Protein AF-A0A1V6HNT8-F1 (afdb_monomer_lite)

Sequence (223 aa):
MFSLYFHKLTINSLIIPPIKHLVDDLTGLIESGLIFAAFFVILQQIELTMKIHKLFLLTVFLAGFSHFSVAQIGFDANTSAEGSITLGSNLRMEKISDLNFGDIVSQSTGGSVRLNPSDGSVSSVSGNFHLMGSSSAAIFEILGIVGQSFLIAPGSYPTQITLTNDQGNTMTVNSFQIIPLSGSLNNIGSALIRIGGTLNIGANQPAGNYINTTDLTIIVSFQ

Radius of gyration: 37.37 Å; chains: 1; bounding box: 63×49×116 Å

pLDDT: mean 76.25, std 23.83, range [24.55, 98.75]

Foldseek 3Di:
DDDDDDDPPPPPDPDDVVCVVVVVVLVVCVVVVVVVVSVVVVVVVVVVVVVVVVVVVVPPPPDDDDDDDDDDPDDDDPDQDDDDDDPVDQWDKDWDDDQFQADKDAAQAWAKWKQDQVPQDIDGPDDDIDGDGGGHWTKMKIGHDAFWKKAFDPVQWDQKDWWAFPVGFIKMWHPKDKPPRIDTQHPRRIDMITIMTMITAHRVHDDGDTDDRPRGGGDMDID

Structure (mmCIF, N/CA/C/O backbone):
data_AF-A0A1V6HNT8-F1
#
_entry.id   AF-A0A1V6HNT8-F1
#
loop_
_atom_site.group_PDB
_atom_site.id
_atom_site.type_symbol
_atom_site.label_atom_id
_atom_site.label_alt_id
_atom_site.label_comp_id
_atom_site.label_asym_id
_atom_site.label_entity_id
_atom_site.label_seq_id
_atom_site.pdbx_PDB_ins_code
_atom_site.Cartn_x
_atom_site.Cartn_y
_atom_site.Cartn_z
_atom_site.occupancy
_atom_site.B_iso_or_equiv
_atom_site.auth_seq_id
_atom_site.auth_comp_id
_atom_site.auth_asym_id
_atom_site.auth_atom_id
_atom_site.pdbx_PDB_model_num
ATOM 1 N N . MET A 1 1 ? -44.016 21.216 -91.823 1.00 39.59 1 MET A N 1
ATOM 2 C CA . MET A 1 1 ? -43.204 22.449 -91.815 1.00 39.59 1 MET A CA 1
ATOM 3 C C . MET A 1 1 ? -43.504 23.181 -90.515 1.00 39.59 1 MET A C 1
ATOM 5 O O . MET A 1 1 ? -44.497 23.882 -90.443 1.00 39.59 1 MET A O 1
ATOM 9 N N . PHE A 1 2 ? -42.723 22.928 -89.465 1.00 24.55 2 PHE A N 1
ATOM 10 C CA . PHE A 1 2 ? -42.780 23.689 -88.214 1.00 24.55 2 PHE A CA 1
ATOM 11 C C . PHE A 1 2 ? -41.341 24.046 -87.854 1.00 24.55 2 PHE A C 1
ATOM 13 O O . PHE A 1 2 ? -40.529 23.167 -87.584 1.00 24.55 2 PHE A O 1
ATOM 20 N N . SER A 1 3 ? -41.026 25.334 -87.981 1.00 29.81 3 SER A N 1
ATOM 21 C CA . SER A 1 3 ? -39.741 25.916 -87.605 1.00 29.81 3 SER A CA 1
ATOM 22 C C . SER A 1 3 ? -39.714 26.086 -86.087 1.00 29.81 3 SER A C 1
ATOM 24 O O . SER A 1 3 ? -40.637 26.672 -85.519 1.00 29.81 3 SER A O 1
ATOM 26 N N . LEU A 1 4 ? -38.685 25.541 -85.437 1.00 29.22 4 LEU A N 1
ATOM 27 C CA . LEU A 1 4 ? -38.454 25.663 -84.001 1.00 29.22 4 LEU A CA 1
ATOM 28 C C . LEU A 1 4 ? -37.822 27.038 -83.721 1.00 29.22 4 LEU A C 1
ATOM 30 O O . LEU A 1 4 ? -36.688 27.290 -84.122 1.00 29.22 4 LEU A O 1
ATOM 34 N N . TYR A 1 5 ? -38.534 27.931 -83.032 1.00 28.70 5 TYR A N 1
ATOM 35 C CA . TYR A 1 5 ? -37.930 29.139 -82.460 1.00 28.70 5 TYR A CA 1
ATOM 36 C C . TYR A 1 5 ? -37.321 28.784 -81.097 1.00 28.70 5 TYR A C 1
ATOM 38 O O . TYR A 1 5 ? -38.045 28.598 -80.121 1.00 28.70 5 TYR A O 1
ATOM 46 N N . PHE A 1 6 ? -35.991 28.697 -81.014 1.00 35.41 6 PHE A N 1
ATOM 47 C CA . PHE A 1 6 ? -35.292 28.637 -79.731 1.00 35.41 6 PHE A CA 1
ATOM 48 C C . PHE A 1 6 ? -35.230 30.043 -79.125 1.00 35.41 6 PHE A C 1
ATOM 50 O O . PHE A 1 6 ? -34.594 30.944 -79.672 1.00 35.41 6 PHE A O 1
ATOM 57 N N . HIS A 1 7 ? -35.882 30.238 -77.979 1.00 31.97 7 HIS A N 1
ATOM 58 C CA . HIS A 1 7 ? -35.575 31.373 -77.115 1.00 31.97 7 HIS A CA 1
ATOM 59 C C . HIS A 1 7 ? -34.179 31.150 -76.522 1.00 31.97 7 HIS A C 1
ATOM 61 O O . HIS A 1 7 ? -33.900 30.099 -75.945 1.00 31.97 7 HIS A O 1
ATOM 67 N N . LYS A 1 8 ? -33.296 32.135 -76.699 1.00 38.81 8 LYS A N 1
ATOM 68 C CA . LYS A 1 8 ? -31.927 32.154 -76.176 1.00 38.81 8 LYS A CA 1
ATOM 69 C C . LYS A 1 8 ? -31.976 32.003 -74.650 1.00 38.81 8 LYS A C 1
ATOM 71 O O . LYS A 1 8 ? -32.412 32.919 -73.955 1.00 38.81 8 LYS A O 1
ATOM 76 N N . LE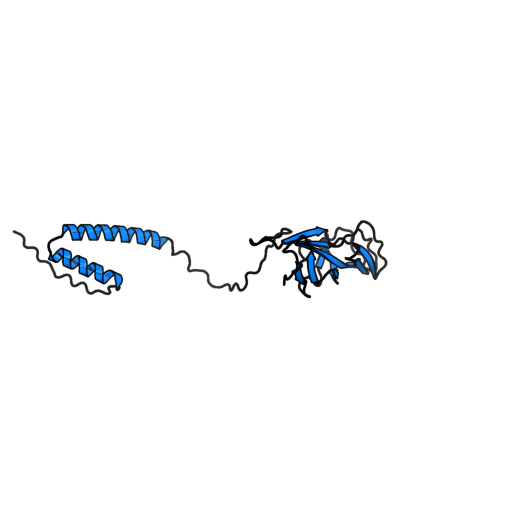U A 1 9 ? -31.578 30.838 -74.136 1.00 36.12 9 LEU A N 1
ATOM 77 C CA . LEU A 1 9 ? -31.510 30.576 -72.699 1.00 36.12 9 LEU A CA 1
ATOM 78 C C . LEU A 1 9 ? -30.278 31.306 -72.142 1.00 36.12 9 LEU A C 1
ATOM 80 O O . LEU A 1 9 ? -29.158 30.807 -72.207 1.00 36.12 9 LEU A O 1
ATOM 84 N N . THR A 1 10 ? -30.466 32.529 -71.647 1.00 34.81 10 THR A N 1
ATOM 85 C CA . THR A 1 10 ? -29.402 33.277 -70.965 1.00 34.81 10 THR A CA 1
ATOM 86 C C . THR A 1 10 ? -29.225 32.696 -69.562 1.00 34.81 10 THR A C 1
ATOM 88 O O . THR A 1 10 ? -29.946 33.059 -68.634 1.00 34.81 10 THR A O 1
ATOM 91 N N . ILE A 1 11 ? -28.286 31.759 -69.405 1.00 45.59 11 ILE A N 1
ATOM 92 C CA . ILE A 1 11 ? -27.900 31.213 -68.099 1.00 45.59 11 ILE A CA 1
ATOM 93 C C . ILE A 1 11 ? -27.016 32.256 -67.404 1.00 45.59 11 ILE A C 1
ATOM 95 O O . ILE A 1 11 ? -25.803 32.285 -67.588 1.00 45.59 11 ILE A O 1
ATOM 99 N N . ASN A 1 12 ? -27.627 33.141 -66.614 1.00 36.91 12 ASN A N 1
ATOM 100 C CA . ASN A 1 12 ? -26.884 34.018 -65.710 1.00 36.91 12 ASN A CA 1
ATOM 101 C C . ASN A 1 12 ? -26.398 33.191 -64.517 1.00 36.91 12 ASN A C 1
ATOM 103 O O . ASN A 1 12 ? -27.157 32.841 -63.616 1.00 36.91 12 ASN A O 1
ATOM 107 N N . SER A 1 13 ? -25.121 32.832 -64.557 1.00 46.31 13 SER A N 1
ATOM 108 C CA . SER A 1 13 ? -24.494 31.896 -63.641 1.00 46.31 13 SER A CA 1
ATOM 109 C C . SER A 1 13 ? -23.925 32.553 -62.384 1.00 46.31 13 SER A C 1
ATOM 111 O O . SER A 1 13 ? -22.927 33.268 -62.466 1.00 46.31 13 SER A O 1
ATOM 113 N N . LEU A 1 14 ? -24.430 32.161 -61.212 1.00 44.69 14 LEU A N 1
ATOM 114 C CA . LEU A 1 14 ? -23.570 31.952 -60.045 1.00 44.69 14 LEU A CA 1
ATOM 115 C C . LEU A 1 14 ? -23.015 30.519 -60.143 1.00 44.69 14 LEU A C 1
ATOM 117 O O . LEU A 1 14 ? -23.477 29.609 -59.461 1.00 44.69 14 LEU A O 1
ATOM 121 N N . ILE A 1 15 ? -22.097 30.288 -61.088 1.00 52.22 15 ILE A N 1
ATOM 122 C CA . ILE A 1 15 ? -21.448 28.983 -61.261 1.00 52.22 15 ILE A CA 1
ATOM 123 C C . ILE A 1 15 ? -20.201 28.947 -60.380 1.00 52.22 15 ILE A C 1
ATOM 125 O O . ILE A 1 15 ? -19.292 29.765 -60.514 1.00 52.22 15 ILE A O 1
ATOM 129 N N . ILE A 1 16 ? -20.167 27.962 -59.488 1.00 48.41 16 ILE A N 1
ATOM 130 C CA . ILE A 1 16 ? -19.003 27.617 -58.673 1.00 48.41 16 ILE A CA 1
ATOM 131 C C . ILE A 1 16 ? -17.918 27.085 -59.637 1.00 48.41 16 ILE A C 1
ATOM 133 O O . ILE A 1 16 ? -18.246 26.261 -60.498 1.00 48.41 16 ILE A O 1
ATOM 137 N N . PRO A 1 17 ? -16.641 27.503 -59.516 1.00 47.69 17 PRO A N 1
ATOM 138 C CA . PRO A 1 17 ? -15.565 27.216 -60.474 1.00 47.69 17 PRO A CA 1
ATOM 139 C C . PRO A 1 17 ? -15.483 25.792 -61.064 1.00 47.69 17 PRO A C 1
ATOM 141 O O . PRO A 1 17 ? -15.266 25.695 -62.273 1.00 47.69 17 PRO A O 1
ATOM 144 N N . PRO A 1 18 ? -15.696 24.687 -60.314 1.00 52.12 18 PRO A N 1
ATOM 145 C CA . PRO A 1 18 ? -15.575 23.345 -60.889 1.00 52.12 18 PRO A CA 1
ATOM 146 C C . PRO A 1 18 ? -16.656 22.989 -61.925 1.00 52.12 18 PRO A C 1
ATOM 148 O O . PRO A 1 18 ? -16.433 22.091 -62.727 1.00 52.12 18 PRO A O 1
ATOM 151 N N . ILE A 1 19 ? -17.806 23.676 -61.955 1.00 53.97 19 ILE A N 1
ATOM 152 C CA . ILE A 1 19 ? -18.920 23.346 -62.871 1.00 53.97 19 ILE A CA 1
ATOM 153 C C . ILE A 1 19 ? -18.836 24.150 -64.181 1.00 53.97 19 ILE A C 1
ATOM 155 O O . ILE A 1 19 ? -19.428 23.770 -65.189 1.00 53.97 19 ILE A O 1
ATOM 159 N N . LYS A 1 20 ? -18.047 25.231 -64.209 1.00 59.09 20 LYS A N 1
ATOM 160 C CA . LYS A 1 20 ? -17.943 26.119 -65.374 1.00 59.09 20 LYS A CA 1
ATOM 161 C C . LYS A 1 20 ? -17.364 25.409 -66.600 1.00 59.09 20 LYS A C 1
ATOM 163 O O . LYS A 1 20 ? -17.936 25.493 -67.679 1.00 59.09 20 LYS A O 1
ATOM 168 N N . HIS A 1 21 ? -16.283 24.655 -66.409 1.00 60.44 21 HIS A N 1
ATOM 169 C CA . HIS A 1 21 ? -15.615 23.933 -67.497 1.00 60.44 21 HIS A CA 1
ATOM 170 C C . HIS A 1 21 ? -16.515 22.877 -68.153 1.00 60.44 21 HIS A C 1
ATOM 172 O O . HIS A 1 21 ? -16.419 22.643 -69.351 1.00 60.44 21 HIS A O 1
ATOM 178 N N . LEU A 1 22 ? -17.436 22.290 -67.386 1.00 57.09 22 LEU A N 1
ATOM 179 C CA . LEU A 1 22 ? -18.340 21.252 -67.872 1.00 57.09 22 LEU A CA 1
ATOM 180 C C . LEU A 1 22 ? -19.471 21.814 -68.754 1.00 57.09 22 LEU A C 1
ATOM 182 O O . LEU A 1 22 ? -19.903 21.167 -69.703 1.00 57.09 22 LEU A O 1
ATOM 186 N N . VAL A 1 23 ? -19.956 23.021 -68.442 1.00 59.88 23 VAL A N 1
ATOM 187 C CA . VAL A 1 23 ? -20.972 23.733 -69.242 1.00 59.88 23 VAL A CA 1
ATOM 188 C C . VAL A 1 23 ? -20.371 24.243 -70.556 1.00 59.88 23 VAL A C 1
ATOM 190 O O . VAL A 1 23 ? -21.025 24.191 -71.602 1.00 59.88 23 VAL A O 1
ATOM 193 N N . ASP A 1 24 ? -19.113 24.681 -70.507 1.00 60.91 24 ASP A N 1
ATOM 194 C CA . ASP A 1 24 ? -18.369 25.143 -71.679 1.00 60.91 24 ASP A CA 1
ATOM 195 C C . ASP A 1 24 ? -18.137 23.975 -72.680 1.00 60.91 24 ASP A C 1
ATOM 197 O O . ASP A 1 24 ? -18.356 24.142 -73.879 1.00 60.91 24 ASP A O 1
ATOM 201 N N . ASP A 1 25 ? -17.841 22.754 -72.207 1.00 61.66 25 ASP A N 1
ATOM 202 C CA . ASP A 1 25 ? -17.725 21.555 -73.068 1.00 61.66 25 ASP A CA 1
ATOM 203 C C . ASP A 1 25 ? -19.072 21.105 -73.669 1.00 61.66 25 ASP A C 1
ATOM 205 O O . ASP A 1 25 ? -19.152 20.679 -74.826 1.00 61.66 25 ASP A O 1
ATOM 209 N N . LEU A 1 26 ? -20.162 21.215 -72.902 1.00 57.44 26 LEU A N 1
ATOM 210 C CA . LEU A 1 26 ? -21.492 20.788 -73.344 1.00 57.44 26 LEU A CA 1
ATOM 211 C C . LEU A 1 26 ? -22.065 21.704 -74.435 1.00 57.44 26 LEU A C 1
ATOM 213 O O . LEU A 1 26 ? -22.728 21.232 -75.359 1.00 57.44 26 LEU A O 1
ATOM 217 N N . THR A 1 27 ? -21.794 23.010 -74.349 1.00 59.38 27 THR A N 1
ATOM 218 C CA . THR A 1 27 ? -22.212 23.981 -75.372 1.00 59.38 27 THR A CA 1
ATOM 219 C C . THR A 1 27 ? -21.470 23.760 -76.694 1.00 59.38 27 THR A C 1
ATOM 221 O O . THR A 1 27 ? -22.112 23.757 -77.746 1.00 59.38 27 THR A O 1
ATOM 224 N N . GLY A 1 28 ? -20.172 23.433 -76.662 1.00 59.25 28 GLY A N 1
ATOM 225 C CA . GLY A 1 28 ? -19.400 23.079 -77.864 1.00 59.25 28 GLY A CA 1
ATOM 226 C C . GLY A 1 28 ? -19.880 21.803 -78.580 1.00 59.25 28 GLY A C 1
ATOM 227 O O . GLY A 1 28 ? -19.891 21.728 -79.813 1.00 59.25 28 GLY A O 1
ATOM 228 N N . LEU A 1 29 ? -20.341 20.798 -77.830 1.00 56.38 29 LEU A N 1
ATOM 229 C CA . LEU A 1 29 ? -20.883 19.550 -78.392 1.00 56.38 29 LEU A CA 1
ATOM 230 C C . LEU A 1 29 ? -22.272 19.721 -79.040 1.00 56.38 29 LEU A C 1
ATOM 232 O O . LEU A 1 29 ? -22.616 18.985 -79.967 1.00 56.38 29 LEU A O 1
ATOM 236 N N . ILE A 1 30 ? -23.064 20.700 -78.591 1.00 57.47 30 ILE A N 1
ATOM 237 C CA . ILE A 1 30 ? -24.376 21.023 -79.178 1.00 57.47 30 ILE A CA 1
ATOM 238 C C . ILE A 1 30 ? -24.207 21.832 -80.472 1.00 57.47 30 ILE A C 1
ATOM 240 O O . ILE A 1 30 ? -24.861 21.526 -81.470 1.00 57.47 30 ILE A O 1
ATOM 244 N N . GLU A 1 31 ? -23.292 22.806 -80.485 1.00 57.25 31 GLU A N 1
ATOM 245 C CA . GLU A 1 31 ? -22.965 23.626 -81.667 1.00 57.25 31 GLU A CA 1
ATOM 246 C C . GLU A 1 31 ? -22.417 22.780 -82.836 1.00 57.25 31 GLU A C 1
ATOM 248 O O . GLU A 1 31 ? -22.633 23.106 -84.001 1.00 57.25 31 GLU A O 1
ATOM 253 N N . SER A 1 32 ? -21.765 21.647 -82.543 1.00 54.81 32 SER A N 1
ATOM 254 C CA . SER A 1 32 ? -21.221 20.712 -83.543 1.00 54.81 32 SER A CA 1
ATOM 255 C C . SER A 1 32 ? -22.215 19.648 -84.043 1.00 54.81 32 SER A C 1
ATOM 257 O O . SER A 1 32 ? -21.844 18.779 -84.831 1.00 54.81 32 SER A O 1
ATOM 259 N N . GLY A 1 33 ? -23.485 19.695 -83.616 1.00 57.38 33 GLY A N 1
ATOM 260 C CA . GLY A 1 33 ? -24.533 18.760 -84.051 1.00 57.38 33 GLY A CA 1
ATOM 261 C C . GLY A 1 33 ? -24.430 17.347 -83.455 1.00 57.38 33 GLY A C 1
ATOM 262 O O . GLY A 1 33 ? -25.222 16.469 -83.803 1.00 57.38 33 GLY A O 1
ATOM 263 N N . LEU A 1 34 ? -23.503 17.113 -82.521 1.00 58.91 34 LEU A N 1
ATOM 264 C CA . LEU A 1 34 ? -23.260 15.823 -81.863 1.00 58.91 34 LEU A CA 1
ATOM 265 C C . LEU A 1 34 ? -24.185 15.623 -80.648 1.00 58.91 34 LEU A C 1
ATOM 267 O O . LEU A 1 34 ? -23.751 15.312 -79.537 1.00 58.91 34 LEU A O 1
ATOM 271 N N . ILE A 1 35 ? -25.496 15.763 -80.870 1.00 60.78 35 ILE A N 1
ATOM 272 C CA . ILE A 1 35 ? -26.535 15.746 -79.821 1.00 60.78 35 ILE A CA 1
ATOM 273 C C . ILE A 1 35 ? -26.520 14.437 -79.013 1.00 60.78 35 ILE A C 1
ATOM 275 O O . ILE A 1 35 ? -26.751 14.449 -77.805 1.00 60.78 35 ILE A O 1
ATOM 279 N N . PHE A 1 36 ? -26.193 13.306 -79.647 1.00 59.25 36 PHE A N 1
ATOM 280 C CA . PHE A 1 36 ? -26.137 12.008 -78.965 1.00 59.25 36 PHE A CA 1
ATOM 281 C C . PHE A 1 36 ? -24.958 11.906 -77.981 1.00 59.25 36 PHE A C 1
ATOM 283 O O . PHE A 1 36 ? -25.099 11.319 -76.910 1.00 59.25 36 PHE A O 1
ATOM 290 N N . ALA A 1 37 ? -23.816 12.527 -78.302 1.00 61.69 37 ALA A N 1
ATOM 291 C CA . ALA A 1 37 ? -22.663 12.585 -77.406 1.00 61.69 37 ALA A CA 1
ATOM 292 C C . ALA A 1 37 ? -22.945 13.503 -76.208 1.00 61.69 37 ALA A C 1
ATOM 294 O O . ALA A 1 37 ? -22.672 13.125 -75.070 1.00 61.69 37 ALA A O 1
ATOM 295 N N . ALA A 1 38 ? -23.582 14.656 -76.446 1.00 57.25 38 ALA A N 1
ATOM 296 C CA . ALA A 1 38 ? -24.032 15.543 -75.375 1.00 57.25 38 ALA A CA 1
ATOM 297 C C . ALA A 1 38 ? -25.031 14.840 -74.432 1.00 57.25 38 ALA A C 1
ATOM 299 O O . ALA A 1 38 ? -24.895 14.928 -73.214 1.00 57.25 38 ALA A O 1
ATOM 300 N N . PHE A 1 39 ? -25.986 14.075 -74.975 1.00 64.19 39 PHE A N 1
ATOM 301 C CA . PHE A 1 39 ? -26.949 13.305 -74.178 1.00 64.19 39 PHE A CA 1
ATOM 302 C C . PHE A 1 39 ? -26.280 12.207 -73.334 1.00 64.19 39 PHE A C 1
ATOM 304 O O . PHE A 1 39 ? -26.599 12.060 -72.154 1.00 64.19 39 PHE A O 1
ATOM 311 N N . PHE A 1 40 ? -25.314 11.478 -73.902 1.00 68.00 40 PHE A N 1
ATOM 312 C CA . PHE A 1 40 ? -24.558 10.450 -73.181 1.00 68.00 40 PHE A CA 1
ATOM 313 C C . PHE A 1 40 ? -23.733 11.038 -72.024 1.00 68.00 40 PHE A C 1
ATOM 315 O O . PHE A 1 40 ? -23.755 10.502 -70.915 1.00 68.00 40 PHE A O 1
ATOM 322 N N . VAL A 1 41 ? -23.074 12.182 -72.244 1.00 65.31 41 VAL A N 1
ATOM 323 C CA . VAL A 1 41 ? -22.327 12.898 -71.196 1.00 65.31 41 VAL A CA 1
ATOM 324 C C . VAL A 1 41 ? -23.265 13.372 -70.078 1.00 65.31 41 VAL A C 1
ATOM 326 O O . VAL A 1 41 ? -22.943 13.187 -68.906 1.00 65.31 41 VAL A O 1
ATOM 329 N N . ILE A 1 42 ? -24.454 13.901 -70.400 1.00 63.16 42 ILE A N 1
ATOM 330 C CA . ILE A 1 42 ? -25.457 14.303 -69.393 1.00 63.16 42 ILE A CA 1
ATOM 331 C C . ILE A 1 42 ? -25.893 13.107 -68.532 1.00 63.16 42 ILE A C 1
ATOM 333 O O . ILE A 1 42 ? -25.919 13.213 -67.306 1.00 63.16 42 ILE A O 1
ATOM 337 N N . LEU A 1 43 ? -26.193 11.960 -69.149 1.00 62.06 43 LEU A N 1
ATOM 338 C CA . LEU A 1 43 ? -26.570 10.736 -68.430 1.00 62.06 43 LEU A CA 1
ATOM 339 C C . LEU A 1 43 ? -25.463 10.256 -67.481 1.00 62.06 43 LEU A C 1
ATOM 341 O O . LEU A 1 43 ? -25.744 9.932 -66.326 1.00 62.06 43 LEU A O 1
ATOM 345 N N . GLN A 1 44 ? -24.205 10.278 -67.928 1.00 63.78 44 GLN A N 1
ATOM 346 C CA . GLN A 1 44 ? -23.062 9.885 -67.102 1.00 63.78 44 GLN A CA 1
ATOM 347 C C . GLN A 1 44 ? -22.852 10.831 -65.903 1.00 63.78 44 GLN A C 1
ATOM 349 O O . GLN A 1 44 ? -22.526 10.379 -64.804 1.00 63.78 44 GLN A O 1
ATOM 354 N N . GLN A 1 45 ? -23.088 12.134 -66.079 1.00 58.66 45 GLN A N 1
ATOM 355 C CA . GLN A 1 45 ? -22.966 13.135 -65.012 1.00 58.66 45 GLN A CA 1
ATOM 356 C C . GLN A 1 45 ? -24.114 13.050 -63.988 1.00 58.66 45 GLN A C 1
ATOM 358 O O . GLN A 1 45 ? -23.888 13.235 -62.788 1.00 58.66 45 GLN A O 1
ATOM 363 N N . ILE A 1 46 ? -25.334 12.701 -64.418 1.00 60.62 46 ILE A N 1
ATOM 364 C CA . ILE A 1 46 ? -26.485 12.478 -63.522 1.00 60.62 46 ILE A CA 1
ATOM 365 C C . ILE A 1 46 ? -26.246 11.265 -62.610 1.00 60.62 46 ILE A C 1
ATOM 367 O O . ILE A 1 46 ? -26.469 11.357 -61.399 1.00 60.62 46 ILE A O 1
ATOM 371 N N . GLU A 1 47 ? -25.725 10.152 -63.143 1.00 58.91 47 GLU A N 1
ATOM 372 C CA . GLU A 1 47 ? -25.385 8.980 -62.323 1.00 58.91 47 GLU A CA 1
ATOM 373 C C . GLU A 1 47 ? -24.276 9.269 -61.299 1.00 58.91 47 GLU A C 1
ATOM 375 O O . GLU A 1 47 ? -24.353 8.812 -60.151 1.00 58.91 47 GLU A O 1
ATOM 380 N N . LEU A 1 48 ? -23.261 10.052 -61.683 1.00 54.78 48 LEU A N 1
ATOM 381 C CA . LEU A 1 48 ? -22.180 10.461 -60.782 1.00 54.78 48 LEU A CA 1
ATOM 382 C C . LEU A 1 48 ? -22.714 11.346 -59.644 1.00 54.78 48 LEU A C 1
ATOM 384 O O . LEU A 1 48 ? -22.397 11.130 -58.473 1.00 54.78 48 LEU A O 1
ATOM 388 N N . THR A 1 49 ? -23.604 12.282 -59.978 1.00 55.53 49 THR A N 1
ATOM 389 C CA . THR A 1 49 ? -24.234 13.199 -59.021 1.00 55.53 49 THR A CA 1
ATOM 390 C C . THR A 1 49 ? -25.121 12.438 -58.029 1.00 55.53 49 THR A C 1
ATOM 392 O O . THR A 1 49 ? -25.059 12.697 -56.827 1.00 55.53 49 THR A O 1
ATOM 395 N N . MET A 1 50 ? -25.872 11.424 -58.471 1.00 58.44 50 MET A N 1
ATOM 396 C CA . MET A 1 50 ? -26.692 10.591 -57.579 1.00 58.44 50 MET A CA 1
ATOM 397 C C . MET A 1 50 ? -25.877 9.689 -56.636 1.00 58.44 50 MET A C 1
ATOM 399 O O . MET A 1 50 ? -26.293 9.467 -55.495 1.00 58.44 50 MET A O 1
ATOM 403 N N . LYS A 1 51 ? -24.709 9.188 -57.060 1.00 55.47 51 LYS A N 1
ATOM 404 C CA . LYS A 1 51 ? -23.797 8.421 -56.186 1.00 55.47 51 LYS A CA 1
ATOM 405 C C . LYS A 1 51 ? -23.141 9.306 -55.119 1.00 55.47 51 LYS A C 1
ATOM 407 O O . LYS A 1 51 ? -22.986 8.865 -53.983 1.00 55.47 51 LYS A O 1
ATOM 412 N N . ILE A 1 52 ? -22.852 10.566 -55.444 1.00 54.72 52 ILE A N 1
ATOM 413 C CA . ILE A 1 52 ? -22.276 11.543 -54.508 1.00 54.72 52 ILE A CA 1
ATOM 414 C C . ILE A 1 52 ? -23.310 12.014 -53.465 1.00 54.72 52 ILE A C 1
ATOM 416 O O . ILE A 1 52 ? -22.953 12.192 -52.304 1.00 54.72 52 ILE A O 1
ATOM 420 N N . HIS A 1 53 ? -24.604 12.100 -53.801 1.00 50.25 53 HIS A N 1
ATOM 421 C CA . HIS A 1 53 ? -25.658 12.428 -52.821 1.00 50.25 53 HIS A CA 1
ATOM 422 C C . HIS A 1 53 ? -25.897 11.313 -51.787 1.00 50.25 53 HIS A C 1
ATOM 424 O O . HIS A 1 53 ? -26.153 11.600 -50.619 1.00 50.25 53 HIS A O 1
ATOM 430 N N . LYS A 1 54 ? -25.754 10.037 -52.174 1.00 50.84 54 LYS A N 1
ATOM 431 C CA . LYS A 1 54 ? -25.798 8.909 -51.222 1.00 50.84 54 LYS A CA 1
ATOM 432 C C . LYS A 1 54 ? -24.552 8.842 -50.333 1.00 50.84 54 LYS A C 1
ATOM 434 O O . LYS A 1 54 ? -24.641 8.352 -49.213 1.00 50.84 54 LYS A O 1
ATOM 439 N N . LEU A 1 55 ? -23.424 9.375 -50.805 1.00 46.66 55 LEU A N 1
ATOM 440 C CA . LEU A 1 55 ? -22.193 9.505 -50.024 1.00 46.66 55 LEU A CA 1
ATOM 441 C C . LEU A 1 55 ? -22.220 10.726 -49.078 1.00 46.66 55 LEU A C 1
ATOM 443 O O . LEU A 1 55 ? -21.566 10.703 -48.042 1.00 46.66 55 LEU A O 1
ATOM 447 N N . PHE A 1 56 ? -23.022 11.755 -49.381 1.00 51.16 56 PHE A N 1
ATOM 448 C CA . PHE A 1 56 ? -23.175 12.961 -48.551 1.00 51.16 56 PHE A CA 1
ATOM 449 C C . PHE A 1 56 ? -24.270 12.847 -47.469 1.00 51.16 56 PHE A C 1
ATOM 451 O O . PHE A 1 56 ? -24.256 13.581 -46.487 1.00 51.16 56 PHE A O 1
ATOM 458 N N . LEU A 1 57 ? -25.191 11.884 -47.585 1.00 49.09 57 LEU A N 1
ATOM 459 C CA . LEU A 1 57 ? -26.176 11.575 -46.534 1.00 49.09 57 LEU A CA 1
ATOM 460 C C . LEU A 1 57 ? -25.611 10.731 -45.372 1.00 49.09 57 LEU A C 1
ATOM 462 O O . LEU A 1 57 ? -26.334 10.460 -44.418 1.00 49.09 57 LEU A O 1
ATOM 466 N N . LEU A 1 58 ? -24.327 10.355 -45.412 1.00 43.88 58 LEU A N 1
ATOM 467 C CA . LEU A 1 58 ? -23.648 9.631 -44.328 1.00 43.88 58 LEU A CA 1
ATOM 468 C C . LEU A 1 58 ? -22.860 10.556 -43.373 1.00 43.88 58 LEU A C 1
ATOM 470 O O . LEU A 1 58 ? -22.377 10.099 -42.343 1.00 43.88 58 LEU A O 1
ATOM 474 N N . THR A 1 59 ? -22.741 11.857 -43.665 1.00 50.84 59 THR A N 1
ATOM 475 C CA . THR A 1 59 ? -21.876 12.793 -42.913 1.00 50.84 59 THR A CA 1
ATOM 476 C C . THR A 1 59 ? -22.618 13.871 -42.113 1.00 50.84 59 THR A C 1
ATOM 478 O O . THR A 1 59 ? -21.977 14.682 -41.448 1.00 50.84 59 THR A O 1
ATOM 481 N N . VAL A 1 60 ? -23.956 13.861 -42.081 1.00 50.25 60 VAL A N 1
ATOM 482 C CA . VAL A 1 60 ? -24.776 14.823 -41.310 1.00 50.25 60 VAL A CA 1
ATOM 483 C C . VAL A 1 60 ? -25.424 14.148 -40.091 1.00 50.25 60 VAL A C 1
ATOM 485 O O . VAL A 1 60 ? -26.642 14.102 -39.953 1.00 50.25 60 VAL A O 1
ATOM 488 N N . PHE A 1 61 ? -24.597 13.612 -39.188 1.00 47.47 61 PHE A N 1
ATOM 489 C CA . PHE A 1 61 ? -25.011 13.270 -37.814 1.00 47.47 61 PHE A CA 1
ATOM 490 C C . PHE A 1 61 ? -24.058 13.825 -36.739 1.00 47.47 61 PHE A C 1
ATOM 492 O O . PHE A 1 61 ? -24.124 13.426 -35.583 1.00 47.47 61 PHE A O 1
ATOM 499 N N . LEU A 1 62 ? -23.166 14.764 -37.078 1.00 54.03 62 LEU A N 1
ATOM 500 C CA . LEU A 1 62 ? -22.164 15.266 -36.130 1.00 54.03 62 LEU A CA 1
ATOM 501 C C . LEU A 1 62 ? -22.105 16.799 -36.085 1.00 54.03 62 LEU A C 1
ATOM 503 O O . LEU A 1 62 ? -21.098 17.418 -36.407 1.00 54.03 62 LEU A O 1
ATOM 507 N N . ALA A 1 63 ? -23.206 17.420 -35.668 1.00 48.78 63 ALA A N 1
ATOM 508 C CA . ALA A 1 63 ? -23.202 18.805 -35.202 1.00 48.78 63 ALA A CA 1
ATOM 509 C C . ALA A 1 63 ? -24.345 19.014 -34.203 1.00 48.78 63 ALA A C 1
ATOM 511 O O . ALA A 1 63 ? -25.437 19.442 -34.570 1.00 48.78 63 ALA A O 1
ATOM 512 N N . GLY A 1 64 ? -24.103 18.680 -32.935 1.00 44.06 64 GLY A N 1
ATOM 513 C CA . GLY A 1 64 ? -25.074 18.972 -31.888 1.00 44.06 64 GLY A CA 1
ATOM 514 C C . GLY A 1 64 ? -24.805 18.312 -30.549 1.00 44.06 64 GLY A C 1
ATOM 515 O O . GLY A 1 64 ? -25.662 17.569 -30.11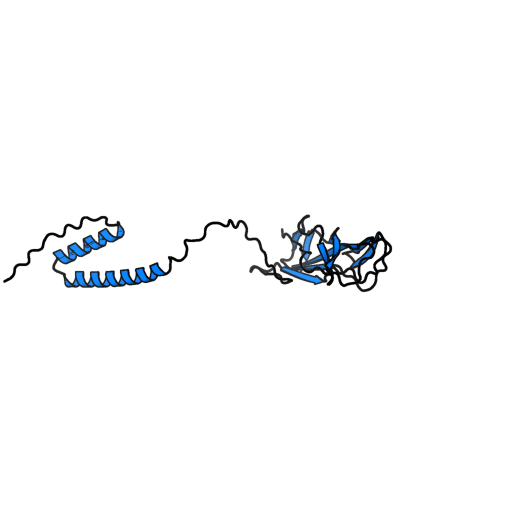6 1.00 44.06 64 GLY A O 1
ATOM 516 N N . PHE A 1 65 ? -23.665 18.592 -29.907 1.00 47.06 65 PHE A N 1
ATOM 517 C CA . PHE A 1 65 ? -23.584 18.835 -28.458 1.00 47.06 65 PHE A CA 1
ATOM 518 C C . PHE A 1 65 ? -22.318 19.654 -28.173 1.00 47.06 65 PHE A C 1
ATOM 520 O O . PHE A 1 65 ? -21.202 19.272 -28.513 1.00 47.06 65 PHE A O 1
ATOM 527 N N . SER A 1 66 ? -22.516 20.835 -27.604 1.00 38.00 66 SER A N 1
ATOM 528 C CA . SER A 1 66 ? -21.482 21.745 -27.128 1.00 38.00 66 SER A CA 1
ATOM 529 C C . SER A 1 66 ? -20.854 21.247 -25.821 1.00 38.00 66 SER A C 1
ATOM 531 O O . SER A 1 66 ? -21.581 20.871 -24.908 1.00 38.00 66 SER A O 1
ATOM 533 N N . HIS A 1 67 ? -19.528 21.399 -25.727 1.00 38.44 67 HIS A N 1
ATOM 534 C CA . HIS A 1 67 ? -18.718 21.519 -24.506 1.00 38.44 67 HIS A CA 1
ATOM 535 C C . HIS A 1 67 ? -18.602 20.291 -23.585 1.00 38.44 67 HIS A C 1
ATOM 537 O O . HIS A 1 67 ? -19.383 20.133 -22.661 1.00 38.44 67 HIS A O 1
ATOM 543 N N . PHE A 1 68 ? -17.484 19.569 -23.713 1.00 41.88 68 PHE A N 1
ATOM 544 C CA . PHE A 1 68 ? -16.577 19.322 -22.586 1.00 41.88 68 PHE A CA 1
ATOM 545 C C . PHE A 1 68 ? -15.131 19.378 -23.090 1.00 41.88 68 PHE A C 1
ATOM 547 O O . PHE A 1 68 ?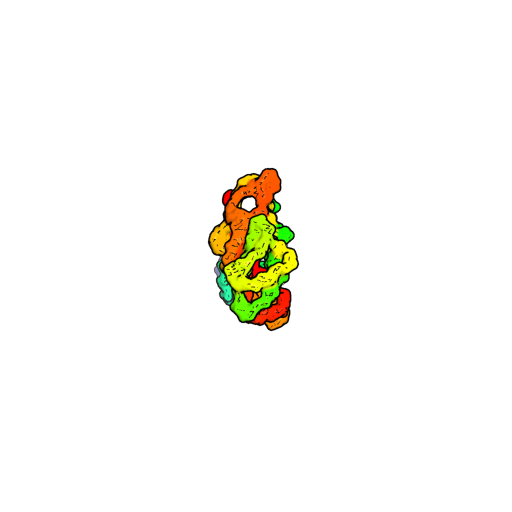 -14.780 18.782 -24.106 1.00 41.88 68 PHE A O 1
ATOM 554 N N . SER A 1 69 ? -14.305 20.143 -22.381 1.00 40.31 69 SER A N 1
ATOM 555 C CA . SER A 1 69 ? -12.851 20.055 -22.454 1.00 40.31 69 SER A CA 1
ATOM 556 C C . SER A 1 69 ? -12.437 18.683 -21.925 1.00 40.31 69 SER A C 1
ATOM 558 O O . SER A 1 69 ? -12.735 18.373 -20.774 1.00 40.31 69 SER A O 1
ATOM 560 N N . VAL A 1 70 ? -11.755 17.877 -22.737 1.00 44.75 70 VAL A N 1
ATOM 561 C CA . VAL A 1 70 ? -10.919 16.780 -22.238 1.00 44.75 70 VAL A CA 1
ATOM 562 C C . VAL A 1 70 ? -9.489 17.131 -22.610 1.00 44.75 70 VAL A C 1
ATOM 564 O O . VAL A 1 70 ? -9.002 16.857 -23.705 1.00 44.75 70 VAL A O 1
ATOM 567 N N . ALA A 1 71 ? -8.843 17.824 -21.679 1.00 34.84 71 ALA A N 1
ATOM 568 C CA . ALA A 1 71 ? -7.411 17.724 -21.515 1.00 34.84 71 ALA A CA 1
ATOM 569 C C . ALA A 1 71 ? -7.082 16.303 -21.036 1.00 34.84 71 ALA A C 1
ATOM 571 O O . ALA A 1 71 ? -7.813 15.745 -20.223 1.00 34.84 71 ALA A O 1
ATOM 572 N N . GLN A 1 72 ? -5.944 15.794 -21.505 1.00 40.59 72 GLN A N 1
ATOM 573 C CA . GLN A 1 72 ? -5.239 14.620 -20.997 1.00 40.59 72 GLN A CA 1
ATOM 574 C C . GLN A 1 72 ? -5.897 13.262 -21.294 1.00 40.59 72 GLN A C 1
ATOM 576 O O . GLN A 1 72 ? -7.005 12.948 -20.874 1.00 40.59 72 GLN A O 1
ATOM 581 N N . ILE A 1 73 ? -5.132 12.404 -21.973 1.00 35.94 73 ILE A N 1
ATOM 582 C CA . ILE A 1 73 ? -5.251 10.952 -21.839 1.00 35.94 73 ILE A CA 1
ATOM 583 C C . ILE A 1 73 ? -4.910 10.652 -20.373 1.00 35.94 73 ILE A C 1
ATOM 585 O O . ILE A 1 73 ? -3.749 10.494 -20.000 1.00 35.94 73 ILE A O 1
ATOM 589 N N . GLY A 1 74 ? -5.932 10.736 -19.527 1.00 37.47 74 GLY A N 1
ATOM 590 C CA . GLY A 1 74 ? -5.984 10.132 -18.211 1.00 37.47 74 GLY A CA 1
ATOM 591 C C . GLY A 1 74 ? -6.413 8.686 -18.395 1.00 37.47 74 GLY A C 1
ATOM 592 O O . GLY A 1 74 ? -7.364 8.386 -19.116 1.00 37.47 74 GLY A O 1
ATOM 593 N N . PHE A 1 75 ? -5.651 7.789 -17.798 1.00 37.12 75 PHE A N 1
ATOM 594 C CA . PHE A 1 75 ? -5.958 6.376 -17.742 1.00 37.12 75 PHE A CA 1
ATOM 595 C C . PHE A 1 75 ? -6.861 6.160 -16.524 1.00 37.12 75 PHE A C 1
ATOM 597 O O . PHE A 1 75 ? -6.354 6.055 -15.416 1.00 37.12 75 PHE A O 1
ATOM 604 N N . ASP A 1 76 ? -8.180 6.140 -16.718 1.00 36.59 76 ASP A N 1
ATOM 605 C CA . ASP A 1 76 ? -9.146 5.742 -15.685 1.00 36.59 76 ASP A CA 1
ATOM 606 C C . ASP A 1 76 ? -9.837 4.450 -16.124 1.00 36.59 76 ASP A C 1
ATOM 608 O O . ASP A 1 76 ? -10.893 4.442 -16.759 1.00 36.59 76 ASP A O 1
ATOM 612 N N . ALA A 1 77 ? -9.206 3.328 -15.784 1.00 38.62 77 ALA A N 1
ATOM 613 C CA . ALA A 1 77 ? -9.878 2.045 -15.692 1.00 38.62 77 ALA A CA 1
ATOM 614 C C . ALA A 1 77 ? -10.404 1.910 -14.258 1.00 38.62 77 ALA A C 1
ATOM 616 O O . ALA A 1 77 ? -9.673 1.508 -13.356 1.00 38.62 77 ALA A O 1
ATOM 617 N N . ASN A 1 78 ? -11.677 2.245 -14.032 1.00 45.62 78 ASN A N 1
ATOM 618 C CA . ASN A 1 78 ? -12.376 1.756 -12.848 1.00 45.62 78 ASN A CA 1
ATOM 619 C C . ASN A 1 78 ? -12.840 0.324 -13.123 1.00 45.62 78 ASN A C 1
ATOM 621 O O . ASN A 1 78 ? -13.977 0.076 -13.522 1.00 45.62 78 ASN A O 1
ATOM 625 N N . THR A 1 79 ? -11.916 -0.604 -12.922 1.00 30.92 79 THR A N 1
ATOM 626 C CA . THR A 1 79 ? -12.191 -2.015 -12.682 1.00 30.92 79 THR A CA 1
ATOM 627 C C . THR A 1 79 ? -11.261 -2.447 -11.567 1.00 30.92 79 THR A C 1
ATOM 629 O O . THR A 1 79 ? -10.041 -2.328 -11.675 1.00 30.92 79 THR A O 1
ATOM 632 N N . SER A 1 80 ? -11.854 -2.921 -10.477 1.00 49.66 80 SER A N 1
ATOM 633 C CA . SER A 1 80 ? -11.180 -3.679 -9.432 1.00 49.66 80 SER A CA 1
ATOM 634 C C . SER A 1 80 ? -10.225 -4.692 -10.067 1.00 49.66 80 SER A C 1
ATOM 636 O O . SER A 1 80 ? -10.697 -5.580 -10.766 1.00 49.66 80 SER A O 1
ATOM 638 N N . ALA A 1 81 ? -8.921 -4.512 -9.834 1.00 43.97 81 ALA A N 1
ATOM 639 C CA . ALA A 1 81 ? -7.811 -5.364 -10.268 1.00 43.97 81 ALA A CA 1
ATOM 640 C C . ALA A 1 81 ? -7.875 -5.882 -11.720 1.00 43.97 81 ALA A C 1
ATOM 642 O O . ALA A 1 81 ? -8.475 -6.915 -11.961 1.00 43.97 81 ALA A O 1
ATOM 643 N N . GLU A 1 82 ? -7.165 -5.234 -12.652 1.00 40.16 82 GLU A N 1
ATOM 644 C CA . GLU A 1 82 ? -6.434 -5.893 -13.754 1.00 40.16 82 GLU A CA 1
ATOM 645 C C . GLU A 1 82 ? -5.616 -4.846 -14.536 1.00 40.16 82 GLU A C 1
ATOM 647 O O . GLU A 1 82 ? -6.125 -3.806 -14.950 1.00 40.16 82 GLU A O 1
ATOM 652 N N . GLY A 1 83 ? -4.305 -5.076 -14.671 1.00 39.12 83 GLY A N 1
ATOM 653 C CA . GLY A 1 83 ? -3.396 -4.173 -15.382 1.00 39.12 83 GLY A CA 1
ATOM 654 C C . GLY A 1 83 ? -3.669 -4.157 -16.889 1.00 39.12 83 GLY A C 1
ATOM 655 O O . GLY A 1 83 ? -3.938 -5.197 -17.481 1.00 39.12 83 GLY A O 1
ATOM 656 N N . SER A 1 84 ? -3.565 -2.988 -17.530 1.00 39.78 84 SER A N 1
ATOM 657 C CA . SER A 1 84 ? -3.701 -2.864 -18.989 1.00 39.78 84 SER A CA 1
ATOM 658 C C . SER A 1 84 ? -2.355 -2.561 -19.663 1.00 39.78 84 SER A C 1
ATOM 660 O O . SER A 1 84 ? -1.607 -1.672 -19.252 1.00 39.78 84 SER A O 1
ATOM 662 N N . ILE A 1 85 ? -2.058 -3.352 -20.699 1.00 38.31 85 ILE A N 1
ATOM 663 C CA . ILE A 1 85 ? -0.817 -3.399 -21.483 1.00 38.31 85 ILE A CA 1
ATOM 664 C C . ILE A 1 85 ? -0.932 -2.463 -22.692 1.00 38.31 85 ILE A C 1
ATOM 666 O O . ILE A 1 85 ? -1.915 -2.514 -23.426 1.00 38.31 85 ILE A O 1
ATOM 670 N N . THR A 1 86 ? 0.110 -1.668 -22.960 1.00 35.91 86 THR A N 1
ATOM 671 C CA . THR A 1 86 ? 0.274 -0.956 -24.242 1.00 35.91 86 THR A CA 1
ATOM 672 C C . THR A 1 86 ? 1.397 -1.598 -25.056 1.00 35.91 86 THR A C 1
ATOM 674 O O . THR A 1 86 ? 2.490 -1.847 -24.546 1.00 35.91 86 THR A O 1
ATOM 677 N N . LEU A 1 87 ? 1.105 -1.897 -26.325 1.00 33.97 87 LEU A N 1
ATOM 678 C CA . LEU A 1 87 ? 1.923 -2.703 -27.228 1.00 33.97 87 LEU A CA 1
ATOM 679 C C . LEU A 1 87 ? 3.194 -1.966 -27.690 1.00 33.97 87 LEU A C 1
ATOM 681 O O . LEU A 1 87 ? 3.253 -1.339 -28.742 1.00 33.97 87 LEU A O 1
ATOM 685 N N . GLY A 1 88 ? 4.212 -2.123 -26.857 1.00 44.75 88 GLY A N 1
ATOM 686 C CA . GLY A 1 88 ? 5.649 -2.131 -27.130 1.00 44.75 88 GLY A CA 1
ATOM 687 C C . GLY A 1 88 ? 6.316 -2.901 -25.981 1.00 44.75 88 GLY A C 1
ATOM 688 O O . GLY A 1 88 ? 7.252 -2.426 -25.348 1.00 44.75 88 GLY A O 1
ATOM 689 N N . SER A 1 89 ? 5.681 -3.992 -25.542 1.00 53.97 89 SER A N 1
ATOM 690 C CA . SER A 1 89 ? 5.581 -4.303 -24.114 1.00 53.97 89 SER A CA 1
ATOM 691 C C . SER A 1 89 ? 6.682 -5.235 -23.616 1.00 53.97 89 SER A C 1
ATOM 693 O O . SER A 1 89 ? 6.422 -6.390 -23.287 1.00 53.97 89 SER A O 1
ATOM 695 N N . ASN A 1 90 ? 7.908 -4.722 -23.507 1.00 63.34 90 ASN A N 1
ATOM 696 C CA . ASN A 1 90 ? 8.861 -5.322 -22.571 1.00 63.34 90 ASN A CA 1
ATOM 697 C C . ASN A 1 90 ? 8.611 -4.837 -21.136 1.00 63.34 90 ASN A C 1
ATOM 699 O O . ASN A 1 90 ? 8.972 -5.556 -20.216 1.00 63.34 90 ASN A O 1
ATOM 703 N N . LEU A 1 91 ? 7.953 -3.684 -20.935 1.00 81.12 91 LEU A N 1
ATOM 704 C CA . LEU A 1 91 ? 7.668 -3.112 -19.615 1.00 81.12 91 LEU A CA 1
ATOM 705 C C . LEU A 1 91 ? 6.299 -3.561 -19.078 1.00 81.12 91 LEU A C 1
ATOM 707 O O . LEU A 1 91 ? 5.274 -3.279 -19.698 1.00 81.12 91 LEU A O 1
ATOM 711 N N . ARG A 1 92 ? 6.274 -4.236 -17.925 1.00 84.50 92 ARG A N 1
ATOM 712 C CA . ARG A 1 92 ? 5.048 -4.605 -17.194 1.00 84.50 92 ARG A CA 1
ATOM 713 C C . ARG A 1 92 ? 5.299 -4.683 -15.688 1.00 84.50 92 ARG A C 1
ATOM 715 O O . ARG A 1 92 ? 6.446 -4.763 -15.257 1.00 84.50 92 ARG A O 1
ATOM 722 N N . MET A 1 93 ? 4.226 -4.676 -14.903 1.00 88.31 93 MET A N 1
ATOM 723 C CA . MET A 1 93 ? 4.273 -4.873 -13.456 1.00 88.31 93 MET A CA 1
ATOM 724 C C . MET A 1 93 ? 3.287 -5.967 -13.051 1.00 88.31 93 MET A C 1
ATOM 726 O O . MET A 1 93 ? 2.135 -5.945 -13.481 1.00 88.31 93 MET A O 1
ATOM 730 N N . GLU A 1 94 ? 3.736 -6.905 -12.225 1.00 90.88 94 GLU A N 1
ATOM 731 C CA . GLU A 1 94 ? 2.948 -8.037 -11.739 1.00 90.88 94 GLU A CA 1
ATOM 732 C C . GLU A 1 94 ? 2.874 -8.006 -10.208 1.00 90.88 94 GLU A C 1
ATOM 734 O O . GLU A 1 94 ? 3.871 -7.763 -9.529 1.00 90.88 94 GLU A O 1
ATOM 739 N N . LYS A 1 95 ? 1.685 -8.241 -9.641 1.00 92.62 95 LYS A N 1
ATOM 740 C CA . LYS A 1 95 ? 1.507 -8.363 -8.188 1.00 92.62 95 LYS A CA 1
ATOM 741 C C . LYS A 1 95 ? 1.867 -9.783 -7.750 1.00 92.62 95 LYS A C 1
ATOM 743 O O . LYS A 1 95 ? 1.265 -10.737 -8.231 1.00 92.62 95 LYS A O 1
ATOM 748 N N . ILE A 1 96 ? 2.786 -9.908 -6.797 1.00 95.38 96 ILE A N 1
ATOM 749 C CA . ILE A 1 96 ? 3.196 -11.188 -6.198 1.00 95.38 96 ILE A CA 1
ATOM 750 C C . ILE A 1 96 ? 2.482 -11.430 -4.865 1.00 95.38 96 ILE A C 1
ATOM 752 O O . ILE A 1 96 ? 2.058 -12.550 -4.588 1.00 95.38 96 ILE A O 1
ATOM 756 N N . SER A 1 97 ? 2.343 -10.398 -4.030 1.00 95.38 97 SER A N 1
ATOM 757 C CA . SER A 1 97 ? 1.669 -10.511 -2.732 1.00 95.38 97 SER A CA 1
ATOM 758 C C . SER A 1 97 ? 1.010 -9.208 -2.306 1.00 95.38 97 SER A C 1
ATOM 760 O O . SER A 1 97 ? 1.422 -8.122 -2.719 1.00 95.38 97 SER A O 1
ATOM 762 N N . ASP A 1 98 ? -0.005 -9.333 -1.455 1.00 96.19 98 ASP A N 1
ATOM 763 C CA . ASP A 1 98 ? -0.731 -8.213 -0.863 1.00 96.19 98 ASP A CA 1
ATOM 764 C C . ASP A 1 98 ? -0.060 -7.706 0.421 1.00 96.19 98 ASP A C 1
ATOM 766 O O . ASP A 1 98 ? 0.650 -8.441 1.118 1.00 96.19 98 ASP A O 1
ATOM 770 N N . LEU A 1 99 ? -0.327 -6.439 0.751 1.00 97.69 99 LEU A N 1
ATOM 771 C CA . LEU A 1 99 ? 0.022 -5.861 2.044 1.00 97.69 99 LEU A CA 1
ATOM 772 C C . LEU A 1 99 ? -0.954 -6.397 3.094 1.00 97.69 99 LEU A C 1
ATOM 774 O O . LEU A 1 99 ? -2.111 -5.983 3.135 1.00 97.69 99 LEU A O 1
ATOM 778 N N . ASN A 1 100 ? -0.483 -7.304 3.944 1.00 97.81 100 ASN A N 1
ATOM 779 C CA . ASN A 1 100 ? -1.294 -7.972 4.952 1.00 97.81 100 ASN A CA 1
ATOM 780 C C . ASN A 1 100 ? -0.647 -7.849 6.334 1.00 97.81 100 ASN A C 1
ATOM 782 O O . ASN A 1 100 ? 0.470 -8.316 6.554 1.00 97.81 100 ASN A O 1
ATOM 786 N N . PHE A 1 101 ? -1.376 -7.259 7.279 1.00 98.00 101 PHE A N 1
ATOM 787 C CA . PHE A 1 101 ? -0.926 -7.075 8.659 1.00 98.00 101 PHE A CA 1
ATOM 788 C C . PHE A 1 101 ? -1.171 -8.299 9.560 1.00 98.00 101 PHE A C 1
ATOM 790 O O . PHE A 1 101 ? -0.708 -8.304 10.699 1.00 98.00 101 PHE A O 1
ATOM 797 N N . GLY A 1 102 ? -1.841 -9.337 9.053 1.00 96.62 102 GLY A N 1
ATOM 798 C CA . GLY A 1 102 ? -2.218 -10.521 9.819 1.00 96.62 102 GLY A CA 1
ATOM 799 C C . GLY A 1 102 ? -3.407 -10.274 10.748 1.00 96.62 102 GLY A C 1
ATOM 800 O O . GLY A 1 102 ? -4.163 -9.314 10.585 1.00 96.62 102 GLY A O 1
ATOM 801 N N . ASP A 1 103 ? -3.556 -11.149 11.739 1.00 96.38 103 ASP A N 1
ATOM 802 C CA . ASP A 1 103 ? -4.629 -11.075 12.724 1.00 96.38 103 ASP A CA 1
ATOM 803 C C . ASP A 1 103 ? -4.179 -10.240 13.925 1.00 96.38 103 ASP A C 1
ATOM 805 O O . ASP A 1 103 ? -3.137 -10.491 14.534 1.00 96.38 103 ASP A O 1
ATOM 809 N N . ILE A 1 104 ? -4.978 -9.243 14.302 1.00 96.00 104 ILE A N 1
ATOM 810 C CA . ILE A 1 104 ? -4.640 -8.321 15.390 1.00 96.00 104 ILE A CA 1
ATOM 811 C C . ILE A 1 104 ? -5.792 -8.265 16.384 1.00 96.00 104 ILE A C 1
ATOM 813 O O . ILE A 1 104 ? -6.922 -7.930 16.031 1.00 96.00 104 ILE A O 1
ATOM 817 N N . VAL A 1 105 ? -5.500 -8.544 17.655 1.00 93.94 105 VAL A N 1
ATOM 818 C CA . VAL A 1 105 ? -6.493 -8.419 18.729 1.00 93.94 105 VAL A CA 1
ATOM 819 C C . VAL A 1 105 ? -6.613 -6.956 19.142 1.00 93.94 105 VAL A C 1
ATOM 821 O O . VAL A 1 105 ? -5.666 -6.375 19.687 1.00 93.94 105 VAL A O 1
ATOM 824 N N . SER A 1 106 ? -7.787 -6.366 18.906 1.00 89.31 106 SER A N 1
ATOM 825 C CA . SER A 1 106 ? -8.077 -4.972 19.244 1.00 89.31 106 SER A CA 1
ATOM 826 C C . SER A 1 106 ? -7.982 -4.699 20.750 1.00 89.31 106 SER A C 1
ATOM 828 O O . SER A 1 106 ? -8.107 -5.594 21.585 1.00 89.31 106 SER A O 1
ATOM 830 N N . GLN A 1 107 ? -7.701 -3.441 21.096 1.00 91.81 107 GLN A N 1
ATOM 831 C CA . GLN A 1 107 ? -7.451 -2.983 22.465 1.00 91.81 107 GLN A CA 1
ATOM 832 C C . GLN A 1 107 ? -8.341 -1.780 22.797 1.00 91.81 107 GLN A C 1
ATOM 834 O O . GLN A 1 107 ? -8.791 -1.058 21.903 1.00 91.81 107 GLN A O 1
ATOM 839 N N . SER A 1 108 ? -8.550 -1.512 24.087 1.00 93.19 108 SER A N 1
ATOM 840 C CA . SER A 1 108 ? -9.406 -0.408 24.546 1.00 93.19 108 SER A CA 1
ATOM 841 C C . SER A 1 108 ? -8.850 0.988 24.248 1.00 93.19 108 SER A C 1
ATOM 843 O O . SER A 1 108 ? -9.628 1.925 24.112 1.00 93.19 108 SER A O 1
ATOM 845 N N . THR A 1 109 ? -7.529 1.134 24.112 1.00 92.75 109 THR A N 1
ATOM 846 C CA . THR A 1 109 ? -6.863 2.436 23.901 1.00 92.75 109 THR A CA 1
ATOM 847 C C . THR A 1 109 ? -6.605 2.761 22.422 1.00 92.75 109 THR A C 1
ATOM 849 O O . THR A 1 109 ? -6.378 3.919 22.084 1.00 92.75 109 THR A O 1
ATOM 852 N N . GLY A 1 110 ? -6.659 1.773 21.523 1.00 95.69 110 GLY A N 1
ATOM 853 C CA . GLY A 1 110 ? -6.195 1.927 20.137 1.00 95.69 110 GLY A CA 1
ATOM 854 C C . GLY A 1 110 ? -4.669 2.056 20.045 1.00 95.69 110 GLY A C 1
ATOM 855 O O . GLY A 1 110 ? -3.953 1.835 21.025 1.00 95.69 110 GLY A O 1
ATOM 856 N N . GLY A 1 111 ? -4.159 2.379 18.857 1.00 97.81 111 GLY A N 1
ATOM 857 C CA . GLY A 1 111 ? -2.725 2.513 18.606 1.00 97.81 111 GLY A CA 1
ATOM 858 C C . GLY A 1 111 ? -2.351 2.224 17.158 1.00 97.81 111 GLY A C 1
ATOM 859 O O . GLY A 1 111 ? -3.150 2.421 16.243 1.00 97.81 111 GLY A O 1
ATOM 860 N N . SER A 1 112 ? -1.122 1.763 16.944 1.00 97.94 112 SER A N 1
ATOM 861 C CA . SER A 1 112 ? -0.625 1.462 15.607 1.00 97.94 112 SER A CA 1
ATOM 862 C C . SER A 1 112 ? 0.361 0.304 15.592 1.00 97.94 112 SER A C 1
ATOM 864 O O . SER A 1 112 ? 1.119 0.083 16.541 1.00 97.94 112 SER A O 1
ATOM 866 N N . VAL A 1 113 ? 0.372 -0.415 14.475 1.00 98.31 113 VAL A N 1
ATOM 867 C CA . VAL A 1 113 ? 1.336 -1.474 14.179 1.00 98.31 113 VAL A CA 1
ATOM 868 C C . VAL A 1 113 ? 2.019 -1.163 12.856 1.00 98.31 113 VAL A C 1
ATOM 870 O O . VAL A 1 113 ? 1.422 -0.562 11.965 1.00 98.31 113 VAL A O 1
ATOM 873 N N . ARG A 1 114 ? 3.273 -1.570 12.706 1.00 98.44 114 ARG A N 1
ATOM 874 C CA . ARG A 1 114 ? 4.055 -1.352 11.491 1.00 98.44 114 ARG A CA 1
ATOM 875 C C . ARG A 1 114 ? 4.464 -2.676 10.885 1.00 98.44 114 ARG A C 1
ATOM 877 O O . ARG A 1 114 ? 4.998 -3.527 11.590 1.00 98.44 114 ARG A O 1
ATOM 884 N N . LEU A 1 115 ? 4.265 -2.788 9.576 1.00 98.62 115 LEU A N 1
ATOM 885 C CA . LEU A 1 115 ? 4.784 -3.863 8.748 1.00 98.62 115 LEU A CA 1
ATOM 886 C C . LEU A 1 115 ? 6.102 -3.426 8.110 1.00 98.62 115 LEU A C 1
ATOM 888 O O . LEU A 1 115 ? 6.156 -2.412 7.408 1.00 98.62 115 LEU A O 1
ATOM 892 N N . ASN A 1 116 ? 7.160 -4.197 8.342 1.00 98.12 116 ASN A N 1
ATOM 893 C CA . ASN A 1 116 ? 8.463 -3.969 7.738 1.00 98.12 116 ASN A CA 1
ATOM 894 C C . ASN A 1 116 ? 8.527 -4.608 6.333 1.00 98.12 116 ASN A C 1
ATOM 896 O O . ASN A 1 116 ? 8.414 -5.829 6.218 1.00 98.12 116 ASN A O 1
ATOM 900 N N . PRO A 1 117 ? 8.747 -3.838 5.249 1.00 98.12 117 PRO A N 1
ATOM 901 C CA . PRO A 1 117 ? 8.810 -4.401 3.898 1.00 98.12 117 PRO A CA 1
ATOM 902 C C . PRO A 1 117 ? 9.978 -5.371 3.660 1.00 98.12 117 PRO A C 1
ATOM 904 O O . PRO A 1 117 ? 9.920 -6.162 2.717 1.00 98.12 117 PRO A O 1
ATOM 907 N N . SER A 1 118 ? 11.055 -5.311 4.455 1.00 97.19 118 SER A N 1
ATOM 908 C CA . SER A 1 118 ? 12.248 -6.137 4.218 1.00 97.19 118 SER A CA 1
ATOM 909 C C . SER A 1 118 ? 12.029 -7.610 4.544 1.00 97.19 118 SER A C 1
ATOM 911 O O . SER A 1 118 ? 12.490 -8.474 3.804 1.00 97.19 118 SER A O 1
ATOM 913 N N . ASP A 1 119 ? 11.321 -7.886 5.637 1.00 96.06 119 ASP A N 1
ATOM 914 C CA . ASP A 1 119 ? 11.115 -9.233 6.181 1.00 96.06 119 ASP A CA 1
ATOM 915 C C . ASP A 1 119 ? 9.631 -9.617 6.308 1.00 96.06 119 ASP A C 1
ATOM 917 O O . ASP A 1 119 ? 9.327 -10.780 6.555 1.00 96.06 119 ASP A O 1
ATOM 921 N N . GLY A 1 120 ? 8.707 -8.673 6.097 1.00 96.62 120 GLY A N 1
ATOM 922 C CA . GLY A 1 120 ? 7.266 -8.886 6.221 1.00 96.62 120 GLY A CA 1
ATOM 923 C C . GLY A 1 120 ? 6.758 -8.922 7.663 1.00 96.62 120 GLY A C 1
ATOM 924 O O . GLY A 1 120 ? 5.570 -9.148 7.861 1.00 96.62 120 GLY A O 1
ATOM 925 N N . SER A 1 121 ? 7.618 -8.697 8.661 1.00 96.94 121 SER A N 1
ATOM 926 C CA . SER A 1 121 ? 7.242 -8.753 10.075 1.00 96.94 121 SER A CA 1
ATOM 927 C C . SER A 1 121 ? 6.380 -7.563 10.495 1.00 96.94 121 SER A C 1
ATOM 929 O O . SER A 1 121 ? 6.543 -6.443 10.000 1.00 96.94 121 SER A O 1
ATOM 931 N N . VAL A 1 122 ? 5.478 -7.800 11.451 1.00 98.00 122 VAL A N 1
ATOM 932 C CA . VAL A 1 122 ? 4.634 -6.768 12.066 1.00 98.00 122 VAL A CA 1
ATOM 933 C C . VAL A 1 122 ? 5.044 -6.564 13.520 1.00 98.00 122 VAL A C 1
ATOM 935 O O . VAL A 1 122 ? 5.276 -7.523 14.253 1.00 98.00 122 VAL A O 1
ATOM 938 N N . SER A 1 123 ? 5.129 -5.306 13.946 1.00 96.81 123 SER A N 1
ATOM 939 C CA . SER A 1 123 ? 5.434 -4.925 15.330 1.00 96.81 123 SER A CA 1
ATOM 940 C C . SER A 1 123 ? 4.572 -3.754 15.795 1.00 96.81 123 SER A C 1
ATOM 942 O O . SER A 1 123 ? 4.195 -2.890 15.002 1.00 96.81 123 SER A O 1
ATOM 944 N N . SER A 1 124 ? 4.253 -3.714 17.088 1.00 96.00 124 SER A N 1
ATOM 945 C CA . SER A 1 124 ? 3.522 -2.596 17.692 1.00 96.00 124 SER A CA 1
ATOM 946 C C . SER A 1 124 ? 4.401 -1.344 17.733 1.00 96.00 124 SER A C 1
ATOM 948 O O . SER A 1 124 ? 5.513 -1.378 18.255 1.00 96.00 124 SER A O 1
ATOM 950 N N . VAL A 1 125 ? 3.891 -0.235 17.199 1.00 96.75 125 VAL A N 1
ATOM 951 C CA . VAL A 1 125 ? 4.525 1.093 17.286 1.00 96.75 125 VAL A CA 1
ATOM 952 C C . VAL A 1 125 ? 3.969 1.860 18.482 1.00 96.75 125 VAL A C 1
ATOM 954 O O . VAL A 1 125 ? 4.707 2.531 19.200 1.00 96.75 125 VAL A O 1
ATOM 957 N N . SER A 1 126 ? 2.662 1.739 18.713 1.00 96.56 126 SER A N 1
ATOM 958 C CA . SER A 1 126 ? 1.975 2.276 19.883 1.00 96.56 126 SER A CA 1
ATOM 959 C C . SER A 1 126 ? 0.824 1.360 20.286 1.00 96.56 126 SER A C 1
ATOM 961 O O . SER A 1 126 ? 0.243 0.673 19.447 1.00 96.56 126 SER A O 1
ATOM 963 N N . GLY A 1 127 ? 0.482 1.359 21.574 1.00 92.38 127 GLY A N 1
ATOM 964 C CA . GLY A 1 127 ? -0.453 0.383 22.127 1.00 92.38 127 GLY A CA 1
ATOM 965 C C . GLY A 1 127 ? 0.178 -1.005 22.291 1.00 92.38 127 GLY A C 1
ATOM 966 O O . GLY A 1 127 ? 1.298 -1.266 21.856 1.00 92.38 127 GLY A O 1
ATOM 967 N N . ASN A 1 128 ? -0.556 -1.897 22.953 1.00 91.88 128 ASN A N 1
ATOM 968 C CA . ASN A 1 128 ? -0.104 -3.250 23.277 1.00 91.88 128 ASN A CA 1
ATOM 969 C C . ASN A 1 128 ? -0.981 -4.270 22.550 1.00 91.88 128 ASN A C 1
ATOM 971 O O . ASN A 1 128 ? -1.813 -4.937 23.160 1.00 91.88 128 ASN A O 1
ATOM 975 N N . PHE A 1 129 ? -0.839 -4.342 21.228 1.00 94.56 129 PHE A N 1
ATOM 976 C CA . PHE A 1 129 ? -1.583 -5.302 20.420 1.00 94.56 129 PHE A CA 1
ATOM 977 C C . PHE A 1 129 ? -1.012 -6.711 20.556 1.00 94.56 129 PHE A C 1
ATOM 979 O O . PHE A 1 129 ? 0.205 -6.901 20.585 1.00 94.56 129 PHE A O 1
ATOM 986 N N . HIS A 1 130 ? -1.902 -7.701 20.583 1.00 94.88 130 HIS A N 1
ATOM 987 C CA . HIS A 1 130 ? -1.522 -9.090 20.370 1.00 94.88 130 HIS A CA 1
ATOM 988 C C . HIS A 1 130 ? -1.582 -9.386 18.869 1.00 94.88 130 HIS A C 1
ATOM 990 O O . HIS A 1 130 ? -2.646 -9.267 18.257 1.00 94.88 130 HIS A O 1
ATOM 996 N N . LEU A 1 131 ? -0.424 -9.709 18.293 1.00 94.69 131 LEU A N 1
ATOM 997 C CA . LEU A 1 131 ? -0.232 -9.960 16.867 1.00 94.69 131 LEU A CA 1
ATOM 998 C C . LEU A 1 131 ? -0.197 -11.466 16.626 1.00 94.69 131 LEU A C 1
ATOM 1000 O O . LEU A 1 131 ? 0.563 -12.183 17.279 1.00 94.69 131 LEU A O 1
ATOM 1004 N N . MET A 1 132 ? -1.023 -11.933 15.702 1.00 93.00 132 MET A N 1
ATOM 1005 C CA . MET A 1 132 ? -1.197 -13.338 15.364 1.00 93.00 132 MET A CA 1
ATOM 1006 C C . MET A 1 132 ? -1.298 -13.510 13.846 1.00 93.00 132 MET A C 1
ATOM 1008 O O . MET A 1 132 ? -1.384 -12.547 13.084 1.00 93.00 132 MET A O 1
ATOM 1012 N N . GLY A 1 133 ? -1.311 -14.765 13.406 1.00 89.88 133 GLY A N 1
ATOM 1013 C CA . GL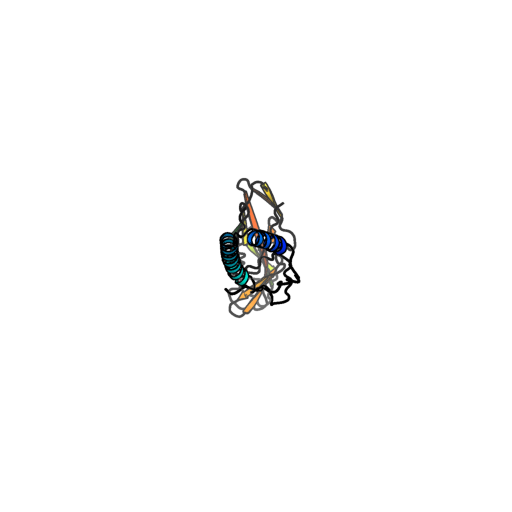Y A 1 133 ? -1.424 -15.092 11.991 1.00 89.88 133 GLY A CA 1
ATOM 1014 C C . GLY A 1 133 ? -0.172 -14.724 11.193 1.00 89.88 133 GLY A C 1
ATOM 1015 O O . GLY A 1 133 ? 0.861 -14.315 11.729 1.00 89.88 133 GLY A O 1
ATOM 1016 N N . SER A 1 134 ? -0.253 -14.929 9.883 1.00 93.19 134 SER A N 1
ATOM 1017 C CA . SER A 1 134 ? 0.822 -14.585 8.956 1.00 93.19 134 SER A CA 1
ATOM 1018 C C . SER A 1 134 ? 0.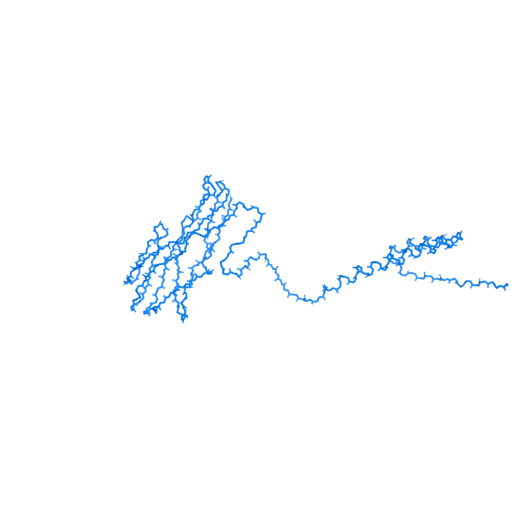620 -13.176 8.410 1.00 93.19 134 SER A C 1
ATOM 1020 O O . SER A 1 134 ? -0.478 -12.819 7.989 1.00 93.19 134 SER A O 1
ATOM 1022 N N . SER A 1 135 ? 1.698 -12.400 8.384 1.00 96.62 135 SER A N 1
ATOM 1023 C CA . SER A 1 135 ? 1.767 -11.088 7.740 1.00 96.62 135 SER A CA 1
ATOM 1024 C C . SER A 1 135 ? 2.624 -11.158 6.477 1.00 96.62 135 SER A C 1
ATOM 1026 O O . SER A 1 135 ? 3.469 -12.044 6.329 1.00 96.62 135 SER A O 1
ATOM 1028 N N . SER A 1 136 ? 2.383 -10.242 5.539 1.00 97.69 136 SER A N 1
ATOM 1029 C CA . SER A 1 136 ? 3.140 -10.146 4.291 1.00 97.69 136 SER A CA 1
ATOM 1030 C C . SER A 1 136 ? 3.258 -8.706 3.814 1.00 97.69 136 SER A C 1
ATOM 1032 O O . SER A 1 136 ? 2.295 -7.941 3.827 1.00 97.69 136 SER A O 1
ATOM 1034 N N . ALA A 1 137 ? 4.446 -8.341 3.338 1.00 98.12 137 ALA A N 1
ATOM 1035 C CA . ALA A 1 137 ? 4.615 -7.118 2.566 1.00 98.12 137 ALA A CA 1
ATOM 1036 C C . ALA A 1 137 ? 3.876 -7.232 1.226 1.00 98.12 137 ALA A C 1
ATOM 1038 O O . ALA A 1 137 ? 3.791 -8.324 0.653 1.00 98.12 137 ALA A O 1
ATOM 1039 N N . ALA A 1 138 ? 3.419 -6.099 0.690 1.00 97.62 138 ALA A N 1
ATOM 1040 C CA . ALA A 1 138 ? 3.038 -6.058 -0.715 1.00 97.62 138 ALA A CA 1
ATOM 1041 C C . ALA A 1 138 ? 4.299 -6.194 -1.568 1.00 97.62 138 ALA A C 1
ATOM 1043 O O . ALA A 1 138 ? 5.294 -5.509 -1.316 1.00 97.62 138 ALA A O 1
ATOM 1044 N N . ILE A 1 139 ? 4.264 -7.078 -2.562 1.00 96.56 139 ILE A N 1
ATOM 1045 C CA . ILE A 1 139 ? 5.382 -7.302 -3.478 1.00 96.56 139 ILE A CA 1
ATOM 1046 C C . ILE A 1 139 ? 4.878 -7.145 -4.904 1.00 96.56 139 ILE A C 1
ATOM 1048 O O . ILE A 1 139 ? 3.926 -7.813 -5.309 1.00 96.56 139 ILE A O 1
ATOM 1052 N N . PHE A 1 140 ? 5.561 -6.294 -5.661 1.00 95.56 140 PHE A N 1
ATOM 1053 C CA . PHE A 1 140 ? 5.370 -6.135 -7.096 1.00 95.56 140 PHE A CA 1
ATOM 1054 C C . PHE A 1 140 ? 6.664 -6.481 -7.824 1.00 95.56 140 PHE A C 1
ATOM 1056 O O . PHE A 1 140 ? 7.745 -6.061 -7.410 1.00 95.56 140 PHE A O 1
ATOM 1063 N N . GLU A 1 141 ? 6.556 -7.226 -8.914 1.00 94.88 141 GLU A N 1
ATOM 1064 C CA . GLU A 1 141 ? 7.654 -7.464 -9.838 1.00 94.88 141 GLU A CA 1
ATOM 1065 C C . GLU A 1 141 ? 7.523 -6.535 -11.035 1.00 94.88 141 GLU A C 1
ATOM 1067 O O . GLU A 1 141 ? 6.506 -6.518 -11.725 1.00 94.88 141 GLU A O 1
ATOM 1072 N N . ILE A 1 142 ? 8.562 -5.747 -11.272 1.00 93.50 142 ILE A N 1
ATOM 1073 C CA . ILE A 1 142 ? 8.712 -4.939 -12.471 1.00 93.50 142 ILE A CA 1
ATOM 1074 C C . ILE A 1 142 ? 9.499 -5.767 -13.475 1.00 93.50 142 ILE A C 1
ATOM 1076 O O . ILE A 1 142 ? 10.582 -6.248 -13.156 1.00 93.50 142 ILE A O 1
ATOM 1080 N N . LEU A 1 143 ? 8.981 -5.887 -14.690 1.00 89.75 143 LEU A N 1
ATOM 1081 C CA . LEU A 1 143 ? 9.601 -6.607 -15.796 1.00 89.75 143 LEU A CA 1
ATOM 1082 C C . LEU A 1 143 ? 9.834 -5.630 -16.944 1.00 89.75 143 LEU A C 1
ATOM 1084 O O . LEU A 1 143 ? 9.018 -4.739 -17.171 1.00 89.75 143 LEU A O 1
ATOM 1088 N N . GLY A 1 144 ? 10.964 -5.762 -17.630 1.00 90.44 144 GLY A N 1
ATOM 1089 C CA . GLY A 1 144 ? 11.456 -4.753 -18.558 1.00 90.44 144 GLY A CA 1
ATOM 1090 C C . GLY A 1 144 ? 12.731 -5.134 -19.289 1.00 90.44 144 GLY A C 1
ATOM 1091 O O . GLY A 1 144 ? 13.073 -6.302 -19.455 1.00 90.44 144 GLY A O 1
ATOM 1092 N N . ILE A 1 145 ? 13.437 -4.108 -19.755 1.00 90.31 145 ILE A N 1
ATOM 1093 C CA . ILE A 1 145 ? 14.711 -4.255 -20.460 1.00 90.31 145 ILE A CA 1
ATOM 1094 C C . ILE A 1 145 ? 15.832 -4.443 -19.430 1.00 90.31 145 ILE A C 1
ATOM 1096 O O . ILE A 1 145 ? 15.896 -3.727 -18.435 1.00 90.31 145 ILE A O 1
ATOM 1100 N N . VAL A 1 146 ? 16.739 -5.391 -19.667 1.00 93.31 146 VAL A N 1
ATOM 1101 C CA . VAL A 1 146 ? 17.914 -5.619 -18.807 1.00 93.31 146 VAL A CA 1
ATOM 1102 C C . VAL A 1 146 ? 18.695 -4.319 -18.598 1.00 93.31 146 VAL A C 1
ATOM 1104 O O . VAL A 1 146 ? 19.024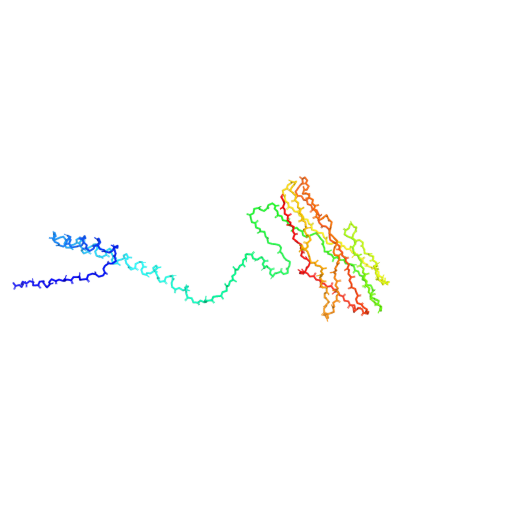 -3.629 -19.561 1.00 93.31 146 VAL A O 1
ATOM 1107 N N . GLY A 1 147 ? 19.004 -3.992 -17.341 1.00 91.94 147 GLY A N 1
ATOM 1108 C CA . GLY A 1 147 ? 19.768 -2.797 -16.975 1.00 91.94 147 GLY A CA 1
ATOM 1109 C C . GLY A 1 147 ? 18.987 -1.481 -17.025 1.00 91.94 147 GLY A C 1
ATOM 1110 O O . GLY A 1 147 ? 19.534 -0.453 -16.637 1.00 91.94 147 GLY A O 1
ATOM 1111 N N . GLN A 1 148 ? 17.720 -1.492 -17.449 1.00 92.94 148 GLN A N 1
ATOM 1112 C CA . GLN A 1 148 ? 16.865 -0.307 -17.465 1.00 92.94 148 GLN A CA 1
ATOM 1113 C C . GLN A 1 148 ? 16.670 0.227 -16.045 1.00 92.94 148 GLN A C 1
ATOM 1115 O O . GLN A 1 148 ? 16.254 -0.509 -15.147 1.00 92.94 148 GLN A O 1
ATOM 1120 N N . SER A 1 149 ? 16.953 1.512 -15.852 1.00 93.62 149 SER A N 1
ATOM 1121 C CA . SER A 1 149 ? 16.787 2.181 -14.564 1.00 93.62 149 SER A CA 1
ATOM 1122 C C . SER A 1 149 ? 15.337 2.584 -14.322 1.00 93.62 149 SER A C 1
ATOM 1124 O O . SER A 1 149 ? 14.590 2.862 -15.266 1.00 93.62 149 SER A O 1
ATOM 1126 N N . PHE A 1 150 ? 14.948 2.617 -13.050 1.00 93.50 150 PHE A N 1
ATOM 1127 C CA . PHE A 1 150 ? 13.627 3.025 -12.593 1.00 93.50 150 PHE A CA 1
ATOM 1128 C C . PHE A 1 150 ? 13.697 3.874 -11.317 1.00 93.50 150 PHE A C 1
ATOM 1130 O O . PHE A 1 150 ? 14.644 3.786 -10.529 1.00 93.50 150 PHE A O 1
ATOM 1137 N N . LEU A 1 151 ? 12.643 4.659 -11.095 1.00 93.50 151 LEU A N 1
ATOM 1138 C CA . LEU A 1 151 ? 12.435 5.504 -9.925 1.00 93.50 151 LEU A CA 1
ATOM 1139 C C . LEU A 1 151 ? 10.955 5.499 -9.514 1.00 93.50 151 LEU A C 1
ATOM 1141 O O . LEU A 1 151 ? 10.068 5.675 -10.345 1.00 93.50 151 LEU A O 1
ATOM 1145 N N . ILE A 1 152 ? 10.705 5.377 -8.215 1.00 93.31 152 ILE A N 1
ATOM 1146 C CA . ILE A 1 152 ? 9.426 5.630 -7.550 1.00 93.31 152 ILE A CA 1
ATOM 1147 C C . ILE A 1 152 ? 9.570 6.974 -6.842 1.00 93.31 152 ILE A C 1
ATOM 1149 O O . ILE A 1 152 ? 10.204 7.079 -5.790 1.00 93.31 152 ILE A O 1
ATOM 1153 N N . ALA A 1 153 ? 9.038 8.029 -7.455 1.00 90.25 153 ALA A N 1
ATOM 1154 C CA . ALA A 1 153 ? 9.179 9.374 -6.916 1.00 90.25 153 ALA A CA 1
ATOM 1155 C C . ALA A 1 153 ? 8.251 9.590 -5.704 1.00 90.25 153 ALA A C 1
ATOM 1157 O O . ALA A 1 153 ? 7.168 9.000 -5.633 1.00 90.25 153 ALA A O 1
ATOM 1158 N N . PRO A 1 154 ? 8.610 10.478 -4.761 1.00 87.94 154 PRO A N 1
ATOM 1159 C CA . PRO A 1 154 ? 7.664 10.949 -3.756 1.00 87.94 154 PRO A CA 1
ATOM 1160 C C . PRO A 1 154 ? 6.368 11.448 -4.415 1.00 87.94 154 PRO A C 1
ATOM 1162 O O . PRO A 1 154 ? 6.413 12.131 -5.437 1.00 87.94 154 PRO A O 1
ATOM 1165 N N . GLY A 1 155 ? 5.214 11.082 -3.855 1.00 90.31 155 GLY A N 1
ATOM 1166 C CA . GLY A 1 155 ? 3.900 11.410 -4.427 1.00 90.31 155 GLY A CA 1
ATOM 1167 C C . GLY A 1 155 ? 3.430 10.474 -5.547 1.00 90.31 155 GLY A C 1
ATOM 1168 O O . GLY A 1 155 ? 2.308 10.617 -6.014 1.00 90.31 155 GLY A O 1
ATOM 1169 N N . SER A 1 156 ? 4.240 9.486 -5.941 1.00 90.06 156 SER A N 1
ATOM 1170 C CA . SER A 1 156 ? 3.850 8.415 -6.878 1.00 90.06 156 SER A CA 1
ATOM 1171 C C . SER A 1 156 ? 3.163 7.231 -6.186 1.00 90.06 156 SER A C 1
ATOM 1173 O O . SER A 1 156 ? 3.079 6.149 -6.754 1.00 90.06 156 SER A O 1
ATOM 1175 N N . TYR A 1 157 ? 2.735 7.411 -4.939 1.00 92.94 157 TYR A N 1
ATOM 1176 C CA . TYR A 1 157 ? 2.036 6.437 -4.104 1.00 92.94 157 TYR A CA 1
ATOM 1177 C C . TYR A 1 157 ? 1.193 7.196 -3.064 1.00 92.94 157 TYR A C 1
ATOM 1179 O O . TYR A 1 157 ? 1.527 8.344 -2.740 1.00 92.94 157 TYR A O 1
ATOM 1187 N N . PRO A 1 158 ? 0.099 6.611 -2.540 1.00 94.56 158 PRO A N 1
ATOM 1188 C CA . PRO A 1 158 ? -0.783 7.297 -1.601 1.00 94.56 158 PRO A CA 1
ATOM 1189 C C . PRO A 1 158 ? -0.059 7.639 -0.296 1.00 94.56 158 PRO A C 1
ATOM 1191 O O . PRO A 1 158 ? 0.795 6.895 0.183 1.00 94.56 158 PRO A O 1
ATOM 1194 N N . THR A 1 159 ? -0.437 8.750 0.332 1.00 96.69 159 THR A N 1
ATOM 1195 C CA . THR A 1 159 ? 0.027 9.087 1.690 1.00 96.69 159 THR A CA 1
ATOM 1196 C C . THR A 1 159 ? -0.706 8.277 2.759 1.00 96.69 159 THR A C 1
ATOM 1198 O O . THR A 1 159 ? -0.137 7.984 3.812 1.00 96.69 159 THR A O 1
ATOM 1201 N N . GLN A 1 160 ? -1.955 7.901 2.477 1.00 97.81 160 GLN A N 1
ATOM 1202 C CA . GLN A 1 160 ? -2.810 7.079 3.320 1.00 97.81 160 GLN A CA 1
ATOM 1203 C C . GLN A 1 160 ? -3.837 6.332 2.460 1.00 97.81 160 GLN A C 1
ATOM 1205 O O . GLN A 1 160 ? -4.335 6.884 1.483 1.00 97.81 160 GLN A O 1
ATOM 1210 N N . ILE A 1 161 ? -4.189 5.115 2.869 1.00 98.12 161 ILE A N 1
ATOM 1211 C CA . ILE A 1 161 ? -5.352 4.367 2.372 1.00 98.12 161 ILE A CA 1
ATOM 1212 C C . ILE A 1 161 ? -6.282 4.023 3.539 1.00 98.12 161 ILE A C 1
ATOM 1214 O O . ILE A 1 161 ? -5.843 3.967 4.695 1.00 98.12 161 ILE A O 1
ATOM 1218 N N . THR A 1 162 ? -7.551 3.753 3.239 1.00 98.44 162 THR A N 1
ATOM 1219 C CA . THR A 1 162 ? -8.563 3.391 4.241 1.00 98.44 162 THR A CA 1
ATOM 1220 C C . THR A 1 162 ? -9.009 1.949 4.038 1.00 98.44 162 THR A C 1
ATOM 1222 O O . THR A 1 162 ? -9.555 1.604 2.995 1.00 98.44 162 THR A O 1
ATOM 1225 N N . LEU A 1 163 ? -8.807 1.100 5.041 1.00 98.38 163 LEU A N 1
ATOM 1226 C CA . LEU A 1 163 ? -9.362 -0.251 5.064 1.00 98.38 163 LEU A CA 1
ATOM 1227 C C . LEU A 1 163 ? -10.770 -0.197 5.652 1.00 98.38 163 LEU A C 1
ATOM 1229 O O . LEU A 1 163 ? -10.972 0.468 6.668 1.00 98.38 163 LEU A O 1
ATOM 1233 N N . THR A 1 164 ? -11.718 -0.915 5.059 1.00 98.25 164 THR A N 1
ATOM 1234 C CA . THR A 1 164 ? -13.118 -0.926 5.509 1.00 98.25 164 THR A CA 1
ATOM 1235 C C . THR A 1 164 ? -13.592 -2.359 5.711 1.00 98.25 164 THR A C 1
ATOM 1237 O O . THR A 1 164 ? -13.237 -3.240 4.926 1.00 98.25 164 THR A O 1
ATOM 1240 N N . ASN A 1 165 ? -14.358 -2.605 6.774 1.00 97.62 165 ASN A N 1
ATOM 1241 C CA . ASN A 1 165 ? -15.002 -3.897 6.997 1.00 97.62 165 ASN A CA 1
ATOM 1242 C C . ASN A 1 165 ? -16.438 -3.939 6.440 1.00 97.62 165 ASN A C 1
ATOM 1244 O O . ASN A 1 165 ? -16.977 -2.938 5.974 1.00 97.62 165 ASN A O 1
ATOM 1248 N N . ASP A 1 166 ? -17.074 -5.106 6.503 1.00 96.38 166 ASP A N 1
ATOM 1249 C CA . ASP A 1 166 ? -18.446 -5.349 6.031 1.00 96.38 166 ASP A CA 1
ATOM 1250 C C . ASP A 1 166 ? -19.522 -4.508 6.745 1.00 96.38 166 ASP A C 1
ATOM 1252 O O . ASP A 1 166 ? -20.612 -4.311 6.212 1.00 96.38 166 ASP A O 1
ATOM 1256 N N . GLN A 1 167 ? -19.213 -3.979 7.929 1.00 96.81 167 GLN A N 1
ATOM 1257 C CA . GLN A 1 167 ? -20.102 -3.130 8.725 1.00 96.81 167 GLN A CA 1
ATOM 1258 C C . GLN A 1 167 ? -19.816 -1.628 8.546 1.00 96.81 167 GLN A C 1
ATOM 1260 O O . GLN A 1 167 ? -20.437 -0.805 9.217 1.00 96.81 167 GLN A O 1
ATOM 1265 N N . GLY A 1 168 ? -18.876 -1.254 7.670 1.00 97.00 168 GLY A N 1
ATOM 1266 C CA . GLY A 1 168 ? -18.503 0.139 7.408 1.00 97.00 168 GLY A CA 1
ATOM 1267 C C . GLY A 1 168 ? -17.543 0.755 8.431 1.00 97.00 168 GLY A C 1
ATOM 1268 O O . GLY A 1 168 ? -17.280 1.955 8.371 1.00 97.00 168 GLY A O 1
ATOM 1269 N N . ASN A 1 169 ? -16.994 -0.034 9.360 1.00 97.81 169 ASN A N 1
ATOM 1270 C CA . ASN A 1 169 ? -15.933 0.436 10.248 1.00 97.81 169 ASN A CA 1
ATOM 1271 C C . ASN A 1 169 ? -14.621 0.544 9.474 1.00 97.81 169 ASN A C 1
ATOM 1273 O O . ASN A 1 169 ? -14.335 -0.281 8.604 1.00 97.81 169 ASN A O 1
ATOM 1277 N N . THR A 1 170 ? -13.787 1.515 9.844 1.00 98.12 170 THR A N 1
ATOM 1278 C CA . THR A 1 170 ? -12.556 1.816 9.109 1.00 98.12 170 THR A CA 1
ATOM 1279 C C . THR A 1 170 ? -11.298 1.709 9.964 1.00 98.12 170 THR A C 1
ATOM 1281 O O . THR A 1 170 ? -11.324 2.011 11.157 1.00 98.12 170 THR A O 1
ATOM 1284 N N . MET A 1 171 ? -10.185 1.365 9.321 1.00 98.56 171 MET A N 1
ATOM 1285 C CA . MET A 1 171 ? -8.809 1.576 9.790 1.00 98.56 171 MET A CA 1
ATOM 1286 C C . MET A 1 171 ? -8.028 2.316 8.698 1.00 98.56 171 MET A C 1
ATOM 1288 O O . MET A 1 171 ? -8.456 2.340 7.544 1.00 98.56 171 MET A O 1
ATOM 1292 N N . THR A 1 172 ? -6.870 2.895 9.017 1.00 98.69 172 THR A N 1
ATOM 1293 C CA . THR A 1 172 ? -6.039 3.567 8.002 1.00 98.69 172 THR A CA 1
ATOM 1294 C C . THR A 1 172 ? -4.637 2.995 7.954 1.00 98.69 172 THR A C 1
ATOM 1296 O O . THR A 1 172 ? -4.054 2.685 8.988 1.00 98.69 172 THR A O 1
ATOM 1299 N N . VAL A 1 173 ? -4.067 2.901 6.754 1.00 98.75 173 VAL A N 1
ATOM 1300 C CA . VAL A 1 173 ? -2.651 2.573 6.565 1.00 98.75 173 VAL A CA 1
ATOM 1301 C C . VAL A 1 173 ? -1.952 3.789 5.983 1.00 98.75 173 VAL A C 1
ATOM 1303 O O . VAL A 1 173 ? -2.398 4.333 4.977 1.00 98.75 173 VAL A O 1
ATOM 1306 N N . ASN A 1 174 ? -0.876 4.236 6.620 1.00 98.44 174 ASN A N 1
ATOM 1307 C CA . ASN A 1 174 ? -0.071 5.373 6.181 1.00 98.44 174 ASN A CA 1
ATOM 1308 C C . ASN A 1 174 ? 1.422 5.088 6.399 1.00 98.44 174 ASN A C 1
ATOM 1310 O O . ASN A 1 174 ? 1.811 3.956 6.687 1.00 98.44 174 ASN A O 1
ATOM 1314 N N . SER A 1 175 ? 2.266 6.117 6.270 1.00 97.56 175 SER A N 1
ATOM 1315 C CA . SER A 1 175 ? 3.712 6.007 6.523 1.00 97.56 175 SER A CA 1
ATOM 1316 C C . SER A 1 175 ? 4.355 4.871 5.717 1.00 97.56 175 SER A C 1
ATOM 1318 O O . SER A 1 175 ? 5.147 4.088 6.245 1.00 97.56 175 SER A O 1
ATOM 1320 N N . PHE A 1 176 ? 3.959 4.752 4.445 1.00 97.88 176 PHE A N 1
ATOM 1321 C CA . PHE A 1 176 ? 4.408 3.681 3.565 1.00 97.88 176 PHE A CA 1
ATOM 1322 C C . PHE A 1 176 ? 5.928 3.659 3.434 1.00 97.88 176 PHE A C 1
ATOM 1324 O O . PHE A 1 176 ? 6.586 4.695 3.316 1.00 97.88 176 PHE A O 1
ATOM 1331 N N . GLN A 1 177 ? 6.476 2.450 3.431 1.00 97.12 177 GLN A N 1
ATOM 1332 C CA . GLN A 1 177 ? 7.898 2.194 3.265 1.00 97.12 177 GLN A CA 1
ATOM 1333 C C . GLN A 1 177 ? 8.086 1.333 2.032 1.00 97.12 177 GLN A C 1
ATOM 1335 O O . GLN A 1 177 ? 7.601 0.206 1.998 1.00 97.12 177 GLN A O 1
ATOM 1340 N N . ILE A 1 178 ? 8.781 1.872 1.035 1.00 97.25 178 ILE A N 1
ATOM 1341 C CA . ILE A 1 178 ? 8.993 1.221 -0.256 1.00 97.25 178 ILE A CA 1
ATOM 1342 C C . ILE A 1 178 ? 10.482 0.954 -0.414 1.00 97.25 178 ILE A C 1
ATOM 1344 O O . ILE A 1 178 ? 11.295 1.868 -0.258 1.00 97.25 178 ILE A O 1
ATOM 1348 N N . ILE A 1 179 ? 10.840 -0.291 -0.721 1.00 96.81 179 ILE A N 1
ATOM 1349 C CA . ILE A 1 179 ? 12.223 -0.678 -0.991 1.00 96.81 179 ILE A CA 1
ATOM 1350 C C . ILE A 1 179 ? 12.320 -1.545 -2.260 1.00 96.81 179 ILE A C 1
ATOM 1352 O O . ILE A 1 179 ? 11.565 -2.509 -2.396 1.00 96.81 179 ILE A O 1
ATOM 1356 N N . PRO A 1 180 ? 13.269 -1.248 -3.164 1.00 97.12 180 PRO A N 1
ATOM 1357 C CA . PRO A 1 180 ? 13.979 0.029 -3.286 1.00 97.12 180 PRO A CA 1
ATOM 1358 C C . PRO A 1 180 ? 13.063 1.136 -3.858 1.00 97.12 180 PRO A C 1
ATOM 1360 O O . PRO A 1 180 ? 12.092 0.850 -4.550 1.00 97.12 180 PRO A O 1
ATOM 1363 N N . LEU A 1 181 ? 13.398 2.410 -3.617 1.00 95.38 181 LEU A N 1
ATOM 1364 C CA . LEU A 1 181 ? 12.747 3.548 -4.297 1.00 95.38 181 LEU A CA 1
ATOM 1365 C C . LEU A 1 181 ? 13.298 3.786 -5.709 1.00 95.38 181 LEU A C 1
ATOM 1367 O O . LEU A 1 181 ? 12.649 4.420 -6.529 1.00 95.38 181 LEU A O 1
ATOM 1371 N N . SER A 1 182 ? 14.496 3.296 -6.006 1.00 96.00 182 SER A N 1
ATOM 1372 C CA . SER A 1 182 ? 15.136 3.415 -7.315 1.00 96.00 182 SER A CA 1
ATOM 1373 C C . SER A 1 182 ? 16.108 2.268 -7.524 1.00 96.00 182 SER A C 1
ATOM 1375 O O . SER A 1 182 ? 16.684 1.762 -6.560 1.00 96.00 182 SER A O 1
ATOM 1377 N N . GLY A 1 183 ? 16.354 1.902 -8.772 1.00 96.19 183 GLY A N 1
ATOM 1378 C CA . GLY A 1 183 ? 17.320 0.866 -9.107 1.00 96.19 183 GLY A CA 1
ATOM 1379 C C . GLY A 1 183 ? 17.367 0.610 -10.601 1.00 96.19 183 GLY A C 1
ATOM 1380 O O . GLY A 1 183 ? 16.915 1.435 -11.391 1.00 96.19 183 GLY A O 1
ATOM 1381 N N . SER A 1 184 ? 17.887 -0.554 -10.972 1.00 95.44 184 SER A N 1
ATOM 1382 C CA . SER A 1 184 ? 17.884 -1.031 -12.351 1.00 95.44 184 SER A CA 1
ATOM 1383 C C . SER A 1 184 ? 17.379 -2.465 -12.400 1.00 95.44 184 SER A C 1
ATOM 1385 O O . SER A 1 184 ? 17.557 -3.231 -11.449 1.00 95.44 184 SER A O 1
ATOM 1387 N N . LEU A 1 185 ? 16.750 -2.825 -13.513 1.00 94.94 185 LEU A N 1
ATOM 1388 C CA . LEU A 1 185 ? 16.325 -4.192 -13.775 1.00 94.94 185 LEU A CA 1
ATOM 1389 C C . LEU A 1 185 ? 17.547 -5.109 -13.910 1.00 94.94 185 LEU A C 1
ATOM 1391 O O . LEU A 1 185 ? 18.549 -4.749 -14.532 1.00 94.94 185 LEU A O 1
ATOM 1395 N N . ASN A 1 186 ? 17.468 -6.293 -13.308 1.00 96.38 186 ASN A N 1
ATOM 1396 C CA . ASN A 1 186 ? 18.562 -7.260 -13.249 1.00 96.38 186 ASN A CA 1
ATOM 1397 C C . ASN A 1 186 ? 18.879 -7.886 -14.631 1.00 96.38 186 ASN A C 1
ATOM 1399 O O . ASN A 1 186 ? 18.346 -7.490 -15.668 1.00 96.38 186 ASN A O 1
ATOM 1403 N N . ASN A 1 187 ? 19.745 -8.901 -14.651 1.00 94.88 187 ASN A N 1
ATOM 1404 C CA . ASN A 1 187 ? 20.182 -9.597 -15.869 1.00 94.88 187 ASN A CA 1
ATOM 1405 C C . ASN A 1 187 ? 19.076 -10.364 -16.623 1.00 94.88 187 ASN A C 1
ATOM 1407 O O . ASN A 1 187 ? 19.315 -10.783 -17.753 1.00 94.88 187 ASN A O 1
ATOM 1411 N N . ILE A 1 188 ? 17.892 -10.532 -16.028 1.00 93.56 188 ILE A N 1
ATOM 1412 C CA . ILE A 1 188 ? 16.695 -11.085 -16.679 1.00 93.56 188 ILE A CA 1
ATOM 1413 C C . ILE A 1 188 ? 15.614 -10.020 -16.912 1.00 93.56 188 ILE A C 1
ATOM 1415 O O . ILE A 1 188 ? 14.500 -10.351 -17.305 1.00 93.56 188 ILE A O 1
ATOM 1419 N N . GLY A 1 189 ? 15.928 -8.742 -16.676 1.00 93.44 189 GLY A N 1
ATOM 1420 C CA . GLY A 1 189 ? 14.992 -7.641 -16.865 1.00 93.44 189 GLY A CA 1
ATOM 1421 C C . GLY A 1 189 ? 13.946 -7.539 -15.755 1.00 93.44 189 GLY A C 1
ATOM 1422 O O . GLY A 1 189 ? 12.848 -7.081 -16.034 1.00 93.44 189 GLY A O 1
ATOM 1423 N N . SER A 1 190 ? 14.258 -7.961 -14.524 1.00 94.81 190 SER A N 1
ATOM 1424 C CA . SER A 1 190 ? 13.334 -7.957 -13.377 1.00 94.81 190 SER A CA 1
ATOM 1425 C C . SER A 1 190 ? 13.846 -7.124 -12.190 1.00 94.81 190 SER A C 1
ATOM 1427 O O . SER A 1 190 ? 15.053 -7.041 -11.945 1.00 94.81 190 SER A O 1
ATOM 1429 N N . ALA A 1 191 ? 12.933 -6.517 -11.430 1.00 96.75 191 ALA A N 1
ATOM 1430 C CA . ALA A 1 191 ? 13.190 -5.979 -10.095 1.00 96.75 191 ALA A CA 1
ATOM 1431 C C . ALA A 1 191 ? 11.968 -6.156 -9.184 1.00 96.75 191 ALA A C 1
ATOM 1433 O O . ALA A 1 191 ? 10.831 -5.995 -9.618 1.00 96.75 191 ALA A O 1
ATOM 1434 N N . LEU A 1 192 ? 12.208 -6.429 -7.898 1.00 96.88 192 LEU A N 1
ATOM 1435 C CA . LEU A 1 192 ? 11.153 -6.528 -6.888 1.00 96.88 192 LEU A CA 1
ATOM 1436 C C . LEU A 1 192 ? 11.020 -5.224 -6.107 1.00 96.88 192 LEU A C 1
ATOM 1438 O O . LEU A 1 192 ? 12.000 -4.733 -5.545 1.00 96.88 192 LEU A O 1
ATOM 1442 N N . ILE A 1 193 ? 9.791 -4.730 -6.006 1.00 97.25 193 ILE A N 1
ATOM 1443 C CA . ILE A 1 193 ? 9.393 -3.628 -5.134 1.00 97.25 193 ILE A CA 1
ATOM 1444 C C . ILE A 1 193 ? 8.618 -4.203 -3.961 1.00 97.25 193 ILE A C 1
ATOM 1446 O O . ILE A 1 193 ? 7.647 -4.935 -4.148 1.00 97.25 193 ILE A O 1
ATOM 1450 N N . ARG A 1 194 ? 9.043 -3.862 -2.747 1.00 98.25 194 ARG A N 1
ATOM 1451 C CA . ARG A 1 194 ? 8.410 -4.297 -1.502 1.00 98.25 194 ARG A CA 1
ATOM 1452 C C . ARG A 1 194 ? 7.844 -3.095 -0.775 1.00 98.25 194 ARG A C 1
ATOM 1454 O O . ARG A 1 194 ? 8.561 -2.113 -0.581 1.00 98.25 194 ARG A O 1
ATOM 1461 N N . ILE A 1 195 ? 6.588 -3.186 -0.352 1.00 98.06 195 ILE A N 1
ATOM 1462 C CA . ILE A 1 195 ? 5.893 -2.120 0.367 1.00 98.06 195 ILE A CA 1
ATOM 1463 C C . ILE A 1 195 ? 5.401 -2.626 1.716 1.00 98.06 195 ILE A C 1
ATOM 1465 O O . ILE A 1 195 ? 4.765 -3.674 1.822 1.00 98.06 195 ILE A O 1
ATOM 1469 N N . GLY A 1 196 ? 5.695 -1.839 2.742 1.00 98.50 196 GLY A N 1
ATOM 1470 C CA . GLY A 1 196 ? 5.133 -1.936 4.079 1.00 98.50 196 GLY A CA 1
ATOM 1471 C C . GLY A 1 196 ? 4.530 -0.597 4.481 1.00 98.50 196 GLY A C 1
ATOM 1472 O O . GLY A 1 196 ? 4.475 0.344 3.688 1.00 98.50 196 GLY A O 1
ATOM 1473 N N . GLY A 1 197 ? 4.092 -0.491 5.726 1.00 98.31 197 GLY A N 1
ATOM 1474 C CA . GLY A 1 197 ? 3.458 0.721 6.229 1.00 98.31 197 GLY A CA 1
ATOM 1475 C C . GLY A 1 197 ? 2.994 0.568 7.666 1.00 98.31 197 GLY A C 1
ATOM 1476 O O . GLY A 1 197 ? 3.228 -0.460 8.304 1.00 98.31 197 GLY A O 1
ATOM 1477 N N . THR A 1 198 ? 2.328 1.598 8.166 1.00 98.69 198 THR A N 1
ATOM 1478 C CA . THR A 1 198 ? 1.785 1.652 9.521 1.00 98.69 198 THR A CA 1
ATOM 1479 C C . THR A 1 198 ? 0.268 1.589 9.461 1.00 98.69 198 THR A C 1
ATOM 1481 O O . THR A 1 198 ? -0.362 2.484 8.901 1.00 98.69 198 THR A O 1
ATOM 1484 N N . LEU A 1 199 ? -0.312 0.547 10.051 1.00 98.69 199 LEU A N 1
ATOM 1485 C CA . LEU A 1 199 ? -1.746 0.409 10.272 1.00 98.69 199 LEU A CA 1
ATOM 1486 C C . LEU A 1 199 ? -2.123 1.104 11.582 1.00 98.69 199 LEU A C 1
ATOM 1488 O O . LEU A 1 199 ? -1.573 0.797 12.641 1.00 98.69 199 LEU A O 1
ATOM 1492 N N . ASN A 1 200 ? -3.083 2.016 11.509 1.00 98.44 200 ASN A N 1
ATOM 1493 C CA . ASN A 1 200 ? -3.652 2.728 12.643 1.00 98.44 200 ASN A CA 1
ATOM 1494 C C . ASN A 1 200 ? -4.993 2.095 13.006 1.00 98.44 200 ASN A C 1
ATOM 1496 O O . ASN A 1 200 ? -5.882 1.959 12.161 1.00 98.44 200 ASN A O 1
ATOM 1500 N N . ILE A 1 201 ? -5.124 1.723 14.274 1.00 98.19 201 ILE A N 1
ATOM 1501 C CA . ILE A 1 201 ? -6.250 0.965 14.811 1.00 98.19 201 ILE A CA 1
ATOM 1502 C C . ILE A 1 201 ? -6.912 1.818 15.890 1.00 98.19 201 ILE A C 1
ATOM 1504 O O . ILE A 1 201 ? -6.258 2.252 16.844 1.00 98.19 201 ILE A O 1
ATOM 1508 N N . GLY A 1 202 ? -8.212 2.063 15.743 1.00 97.44 202 GLY A N 1
ATOM 1509 C CA . GLY A 1 202 ? -8.991 2.832 16.704 1.00 97.44 202 GLY A CA 1
ATOM 1510 C C . GLY A 1 202 ? -9.130 2.132 18.057 1.00 97.44 202 GLY A C 1
ATOM 1511 O O . GLY A 1 202 ? -8.939 0.922 18.203 1.00 97.44 202 GLY A O 1
ATOM 1512 N N . ALA A 1 203 ? -9.486 2.909 19.076 1.00 96.25 203 ALA A N 1
ATOM 1513 C CA . ALA A 1 203 ? -9.897 2.373 20.368 1.00 96.25 203 ALA A CA 1
ATOM 1514 C C . ALA A 1 203 ? -11.155 1.511 20.218 1.00 96.25 203 ALA A C 1
ATOM 1516 O O . ALA A 1 203 ? -12.095 1.909 19.534 1.00 96.25 203 ALA A O 1
ATOM 1517 N N . ASN A 1 204 ? -11.184 0.351 20.883 1.00 95.38 204 ASN A N 1
ATOM 1518 C CA . ASN A 1 204 ? -12.306 -0.594 20.824 1.00 95.38 204 ASN A CA 1
ATOM 1519 C C . ASN A 1 204 ? -12.705 -0.956 19.383 1.00 95.38 204 ASN A C 1
ATOM 1521 O O . ASN A 1 204 ? -13.890 -1.104 19.086 1.00 95.38 204 ASN A O 1
ATOM 1525 N N . GLN A 1 205 ? -11.717 -1.062 18.484 1.00 97.38 205 GLN A N 1
ATOM 1526 C CA . GLN A 1 205 ? -11.964 -1.358 17.079 1.00 97.38 205 GLN A CA 1
ATOM 1527 C C . GLN A 1 205 ? -12.806 -2.641 16.942 1.00 97.38 205 GLN A C 1
ATOM 1529 O O . GLN A 1 205 ? -12.391 -3.689 17.461 1.00 97.38 205 GLN A O 1
ATOM 1534 N N . PRO A 1 206 ? -13.964 -2.582 16.257 1.00 96.94 206 PRO A N 1
ATOM 1535 C CA . PRO A 1 206 ? -14.814 -3.747 16.060 1.00 96.94 206 PRO A CA 1
ATOM 1536 C C . PRO A 1 206 ? -14.082 -4.867 15.327 1.00 96.94 206 PRO A C 1
ATOM 1538 O O . PRO A 1 206 ? -13.297 -4.613 14.407 1.00 96.94 206 PRO A O 1
ATOM 1541 N N . ALA A 1 207 ? -14.362 -6.109 15.720 1.00 94.81 207 ALA A N 1
ATOM 1542 C CA . ALA A 1 207 ? -13.853 -7.277 15.018 1.00 94.81 207 ALA A CA 1
ATOM 1543 C C . ALA A 1 207 ? -14.402 -7.324 13.584 1.00 94.81 207 ALA A C 1
ATOM 1545 O O . ALA A 1 207 ? -15.562 -6.997 13.340 1.00 94.81 207 ALA A O 1
ATOM 1546 N N . GLY A 1 208 ? -13.569 -7.745 12.640 1.00 96.38 208 GLY A N 1
ATOM 1547 C CA . GLY A 1 208 ? -13.950 -7.883 11.240 1.00 96.38 208 GLY A CA 1
ATOM 1548 C C . GLY A 1 208 ? -12.731 -7.920 10.332 1.00 96.38 208 GLY A C 1
ATOM 1549 O O . GLY A 1 208 ? -11.614 -7.645 10.768 1.00 96.38 208 GLY A O 1
ATOM 1550 N N . ASN A 1 209 ? -12.959 -8.257 9.067 1.00 96.75 209 ASN A N 1
ATOM 1551 C CA . ASN A 1 209 ? -11.924 -8.214 8.045 1.00 96.75 209 ASN A CA 1
ATOM 1552 C C . ASN A 1 209 ? -11.905 -6.824 7.399 1.00 96.75 209 ASN A C 1
ATOM 1554 O O . ASN A 1 209 ? -12.908 -6.410 6.822 1.00 96.75 209 ASN A O 1
ATOM 1558 N N . TYR A 1 210 ? -10.790 -6.109 7.516 1.00 98.12 210 TYR A N 1
ATOM 1559 C CA . TYR A 1 210 ? -10.637 -4.751 6.999 1.00 98.12 210 TYR A CA 1
ATOM 1560 C C . TYR A 1 210 ? -9.853 -4.802 5.692 1.00 98.12 210 TYR A C 1
ATOM 1562 O O . TYR A 1 210 ? -8.657 -5.082 5.695 1.00 98.12 210 TYR A O 1
ATOM 1570 N N . ILE A 1 211 ? -10.524 -4.525 4.573 1.00 97.31 211 ILE A N 1
ATOM 1571 C CA . ILE A 1 211 ? -9.949 -4.678 3.233 1.00 97.31 211 ILE A CA 1
ATOM 1572 C C . ILE A 1 211 ? -9.938 -3.333 2.500 1.00 97.31 211 ILE A C 1
ATOM 1574 O O . ILE A 1 211 ? -10.833 -2.503 2.658 1.00 97.31 211 ILE A O 1
ATOM 1578 N N . ASN A 1 212 ? -8.918 -3.140 1.666 1.00 96.56 212 ASN A N 1
ATOM 1579 C CA . ASN A 1 212 ? -8.888 -2.153 0.595 1.00 96.56 212 ASN A CA 1
ATOM 1580 C C . ASN A 1 212 ? -8.280 -2.809 -0.651 1.00 96.56 212 ASN A C 1
ATOM 1582 O O . ASN A 1 212 ? -7.265 -3.493 -0.539 1.00 96.56 212 ASN A O 1
ATOM 1586 N N . THR A 1 213 ? -8.901 -2.631 -1.818 1.00 92.56 213 THR A N 1
ATOM 1587 C CA . THR A 1 213 ? -8.460 -3.267 -3.076 1.00 92.56 213 THR A CA 1
ATOM 1588 C C . THR A 1 213 ? -8.079 -2.272 -4.171 1.00 92.56 213 THR A C 1
ATOM 1590 O O . THR A 1 213 ? -7.605 -2.695 -5.223 1.00 92.56 213 THR A O 1
ATOM 1593 N N . THR A 1 214 ? -8.272 -0.971 -3.946 1.00 87.62 214 THR A N 1
ATOM 1594 C CA . THR A 1 214 ? -8.204 0.059 -4.996 1.00 87.62 214 THR A CA 1
ATOM 1595 C C . THR A 1 214 ? -7.197 1.162 -4.716 1.00 87.62 214 THR A C 1
ATOM 1597 O O . THR A 1 214 ? -6.666 1.746 -5.655 1.00 87.62 214 THR A O 1
ATOM 1600 N N . ASP A 1 215 ? -6.905 1.458 -3.451 1.00 90.25 215 ASP A N 1
ATOM 1601 C CA . ASP A 1 215 ? -6.275 2.734 -3.105 1.00 90.25 215 ASP A CA 1
ATOM 1602 C C . ASP A 1 215 ? -4.748 2.635 -3.030 1.00 90.25 215 ASP A C 1
ATOM 1604 O O . ASP A 1 215 ? -4.058 3.648 -3.156 1.00 90.25 215 ASP A O 1
ATOM 1608 N N . LEU A 1 216 ? -4.192 1.429 -2.854 1.00 91.00 216 LEU A N 1
ATOM 1609 C CA . LEU A 1 216 ? -2.744 1.209 -2.879 1.00 91.00 216 LEU A CA 1
ATOM 1610 C C . LEU A 1 216 ? -2.233 1.155 -4.325 1.00 91.00 216 LEU A C 1
ATOM 1612 O O . LEU A 1 216 ? -2.045 0.085 -4.900 1.00 91.00 216 LEU A O 1
ATOM 1616 N N . THR A 1 217 ? -1.999 2.332 -4.899 1.00 90.25 217 THR A N 1
ATOM 1617 C CA . THR A 1 217 ? -1.456 2.509 -6.252 1.00 90.25 217 THR A CA 1
ATOM 1618 C C . THR A 1 217 ? -0.006 2.990 -6.209 1.00 90.25 217 THR A C 1
ATOM 1620 O O . THR A 1 217 ? 0.384 3.731 -5.307 1.00 90.25 217 THR A O 1
ATOM 1623 N N . ILE A 1 218 ? 0.818 2.550 -7.166 1.00 90.12 218 ILE A N 1
ATOM 1624 C CA . ILE A 1 218 ? 2.224 2.963 -7.290 1.00 90.12 218 ILE A CA 1
ATOM 1625 C C . ILE A 1 218 ? 2.533 3.264 -8.749 1.00 90.12 218 ILE A C 1
ATOM 1627 O O . ILE A 1 218 ? 2.249 2.457 -9.632 1.00 90.12 218 ILE A O 1
ATOM 1631 N N . ILE A 1 219 ? 3.163 4.409 -8.990 1.00 89.38 219 ILE A N 1
ATOM 1632 C CA . ILE A 1 219 ? 3.670 4.808 -10.300 1.00 89.38 219 ILE A CA 1
ATOM 1633 C C . ILE A 1 219 ? 5.192 4.645 -10.299 1.00 89.38 219 ILE A C 1
ATOM 1635 O O . ILE A 1 219 ? 5.891 5.134 -9.410 1.00 89.38 219 ILE A O 1
ATOM 1639 N N . VAL A 1 220 ? 5.699 3.949 -11.315 1.00 90.12 220 VAL A N 1
ATOM 1640 C CA . VAL A 1 220 ? 7.132 3.751 -11.552 1.00 90.12 220 VAL A CA 1
ATOM 1641 C C . VAL A 1 220 ? 7.520 4.486 -12.827 1.00 90.12 220 VAL A C 1
ATOM 1643 O O . VAL A 1 220 ? 6.928 4.266 -13.883 1.00 90.12 220 VAL A O 1
ATOM 1646 N N . SER A 1 221 ? 8.550 5.318 -12.734 1.00 89.19 221 SER A N 1
ATOM 1647 C CA . SER A 1 221 ? 9.144 6.021 -13.868 1.00 89.19 221 SER A CA 1
ATOM 1648 C C . SER A 1 221 ? 10.393 5.283 -14.339 1.00 89.19 221 SER A C 1
ATOM 1650 O O . SER A 1 221 ? 11.323 5.097 -13.557 1.00 89.19 221 SER A O 1
ATOM 1652 N N . PHE A 1 222 ? 10.439 4.891 -15.611 1.00 88.12 222 PHE A N 1
ATOM 1653 C CA . PHE A 1 222 ? 11.644 4.346 -16.247 1.00 88.12 222 PHE A CA 1
ATOM 1654 C C . PHE A 1 222 ? 12.500 5.476 -16.839 1.00 88.12 222 PHE A C 1
ATOM 1656 O O . PHE A 1 222 ? 11.944 6.482 -17.283 1.00 88.12 222 PHE A O 1
ATOM 1663 N N . GLN A 1 223 ? 13.829 5.325 -16.801 1.00 82.62 223 GLN A N 1
ATOM 1664 C CA . GLN A 1 223 ? 14.808 6.374 -17.146 1.00 82.62 223 GLN A CA 1
ATOM 1665 C C . GLN A 1 223 ? 15.691 6.054 -18.349 1.00 82.62 223 GLN A C 1
ATOM 1667 O O . GLN A 1 223 ? 16.332 4.983 -18.337 1.00 82.62 223 GLN A O 1
#

Secondary structure (DSSP, 8-state):
----------------HHHHHHHHHHHHHHHTT-HHHHHHHHHHHHHHHHHHHHHHTTS-S----------S------SSS-----SS-S-EEEEEE--B--EEE--SS-EEEEE-TTT--EEEEES-PEEES--B-EEEEEE-STT-EEE--TTSS-SEEEEE-TTS-EEEEEEEEEE-SEEE--TTSEEEEEEEEEEEE-TTPPSS--B-SSS-----EE-